Protein AF-A0A2I0VUU0-F1 (afdb_monomer)

Foldseek 3Di:
DDDDVVVVVVVVVVVVVVVVLVVLLVVLVVVLVVLCVVCVVLVVVLVVLVLVLLLLLQVQLQVADADDDDDFPLPVVAAAPPQVSLCPLVVLLVCLLVVLVVVLCCVSRDDQQFFHSSVLNSLLSQLLSVVSVVQSVVQVVDWDQQQAPCLHPPHPLNHDDDDPDPVVSSPPPVVCSVPRGTTQRAAPPSLSNLVSSLVSCVVRPDDPVVNVVSVVSSVVSLSSCVSNSRHGNRNNVRSVVVSVVSSVVSPVVDDDGPTCNPPDDDDDDPVVVVVVVVVVVVVVVVVPDDDDDDDDDDDDDDDDDDDDDDDDDDDDDDDDDDD

Organism: NCBI:txid906689

Sequence (323 aa):
MELVPWIATTMVYLAREASKLWRKICVETSLELHFLAEKWKYLLAGLIFQYIHGLAARGVHYLHQPGPILKDIGFMILPELGAERGYFSETLFSVIFLSFMLWTFHPFVYHSKRFYTVLLWPRVLACLIVCQMLRIITFYSTILPGPNYHCREGSPLASLPPPNSIFEVLFINFPRGVVYGCGDLIFSSHMIFTLVFVRTYHKYGSKRFVKMLAWVMVIAQSLLIIASRKHYTVDVVVAWYTVNFVVFLVDSKLPEMPDRSGGNQALLPLSAKEKESKAKEENHKLLNGNSVDATDWRQRTQINGKHVDPHVQSESTINGVSR

InterPro domains:
  IPR025749 Sphingomyelin synthase-like domain [PF14360] (181-249)
  IPR045221 Sphingomyelin synthase-like [PTHR21290] (18-281)

Nearest PDB structures (foldseek):
  7rro-assembly1_B6  TM=1.200E-01  e=9.084E+00  Bos taurus

Solvent-accessible surface area (backbone atoms only — not comparable to full-atom values): 19002 Å² total; per-residue (Å²): 136,81,80,58,67,66,58,58,54,51,49,53,50,52,54,50,54,49,50,54,50,49,55,49,32,55,50,51,51,52,53,44,48,51,54,34,76,75,45,43,69,57,48,50,52,38,53,55,45,53,50,50,52,53,46,49,50,51,52,35,16,64,67,26,56,55,52,81,68,74,96,45,70,48,59,75,71,36,70,73,55,50,76,89,51,37,55,56,42,54,53,53,49,46,51,54,51,50,53,49,56,59,53,53,53,39,46,60,78,48,87,71,39,45,64,54,53,71,71,47,49,48,54,56,35,52,43,48,52,56,53,48,51,56,22,54,57,42,28,74,73,39,87,46,45,32,57,23,78,54,22,27,74,94,36,91,57,16,50,54,77,86,74,94,40,74,63,59,64,70,59,61,57,54,84,52,56,75,74,61,61,29,17,38,60,43,39,31,63,70,50,45,55,49,51,55,48,43,52,50,43,57,70,74,51,81,60,64,69,56,47,53,51,44,53,54,49,52,54,51,46,54,52,38,35,33,19,36,30,60,43,57,53,63,18,50,54,50,24,56,56,50,47,58,49,45,47,49,55,50,59,76,72,49,80,83,77,77,64,46,71,61,91,81,75,78,97,70,85,55,65,65,57,52,51,52,50,48,56,51,51,54,52,51,59,71,68,64,79,77,90,80,90,84,86,89,86,82,87,85,90,86,87,89,85,83,86,87,87,89,79,91,82,84,88,83,89,86,85,90,82,89,132

Secondary structure (DSSP, 8-state):
----HHHHHHHHHHHHHHHHHHHHHHHHHHHHHHHHHHHHHHHHHHHHHHHHHHHHHHHHHHHPPP-PPP--HHHHHSPP--STTTTHHHHHHHHHHHHHHHHHTHHHHSS-----HHHHHHHHHHHHHHHHHHHHHHHHH--PPP-SGGGSTT-TTSSPPPPS-HHHHHS--HHHHTTS--S--PSPHHHHHHHHHHHHHHHH---HHHHHHHHHHHHHHHHHHHHTTSS-HHHHHHHHHHHHHHHHHHHTTSPPP--TTSS------SHHHHHHHHHHHHHHHHH------------------------------------

Mean predicted aligned error: 14.27 Å

pLDDT: mean 75.6, std 21.22, range [24.64, 97.19]

Structure (mmCIF, N/CA/C/O backbone):
data_AF-A0A2I0VUU0-F1
#
_entry.id   AF-A0A2I0VUU0-F1
#
loop_
_atom_site.group_PDB
_atom_site.id
_atom_site.type_symbol
_atom_site.label_atom_id
_atom_site.label_alt_id
_atom_site.label_comp_id
_atom_site.label_asym_id
_atom_site.label_entity_id
_atom_site.label_seq_id
_atom_site.pdbx_PDB_ins_code
_atom_site.Cartn_x
_atom_site.Cartn_y
_atom_site.Cartn_z
_atom_site.occupancy
_atom_site.B_iso_or_equiv
_atom_site.auth_seq_id
_atom_site.auth_comp_id
_atom_site.auth_asym_id
_atom_site.auth_atom_id
_atom_site.pdbx_PDB_model_num
ATOM 1 N N . MET A 1 1 ? -57.224 8.157 4.141 1.00 47.56 1 MET A N 1
ATOM 2 C CA . MET A 1 1 ? -55.936 7.529 3.776 1.00 47.56 1 MET A CA 1
ATOM 3 C C . MET A 1 1 ? -55.177 7.289 5.068 1.00 47.56 1 MET A C 1
ATOM 5 O O . MET A 1 1 ? -54.503 8.189 5.547 1.00 47.56 1 MET A O 1
ATOM 9 N N . GLU A 1 2 ? -55.391 6.138 5.700 1.00 52.69 2 GLU A N 1
ATOM 10 C CA . GLU A 1 2 ? -54.783 5.842 7.001 1.00 52.69 2 GLU A CA 1
ATOM 11 C C . GLU A 1 2 ? -53.337 5.372 6.815 1.00 52.69 2 GLU A C 1
ATOM 13 O O . GLU A 1 2 ? -53.069 4.492 5.995 1.00 52.69 2 GLU A O 1
ATOM 18 N N . LEU A 1 3 ? -52.396 5.938 7.577 1.00 56.34 3 LEU A N 1
ATOM 19 C CA . LEU A 1 3 ? -51.070 5.336 7.703 1.00 56.34 3 LEU A CA 1
ATOM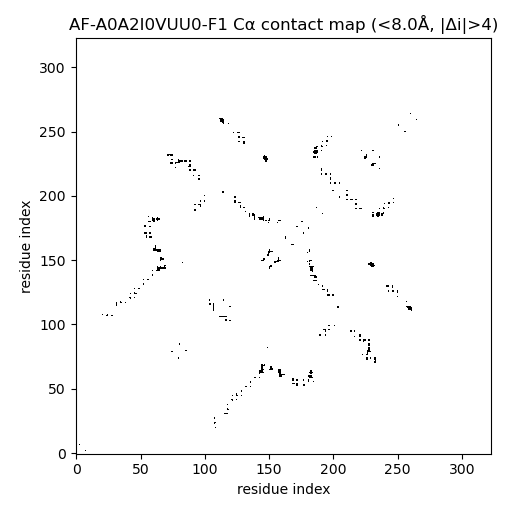 20 C C . LEU A 1 3 ? -51.212 4.070 8.550 1.00 56.34 3 LEU A C 1
ATOM 22 O O . LEU A 1 3 ? -51.541 4.147 9.733 1.00 56.34 3 LEU A O 1
ATOM 26 N N . VAL A 1 4 ? -50.955 2.914 7.935 1.00 63.56 4 VAL A N 1
ATOM 27 C CA . VAL A 1 4 ? -51.086 1.597 8.573 1.00 63.56 4 VAL A CA 1
ATOM 28 C C . VAL A 1 4 ? -50.320 1.582 9.908 1.00 63.56 4 VAL A C 1
ATOM 30 O O . VAL A 1 4 ? -49.112 1.840 9.890 1.00 63.56 4 VAL A O 1
ATOM 33 N N . PRO A 1 5 ? -50.950 1.245 11.056 1.00 65.19 5 PRO A N 1
ATOM 34 C CA . PRO A 1 5 ? -50.330 1.370 12.383 1.00 65.19 5 PRO A CA 1
ATOM 35 C C . PRO A 1 5 ? -48.974 0.666 12.535 1.00 65.19 5 PRO A C 1
ATOM 37 O O . PRO A 1 5 ? -48.093 1.144 13.248 1.00 65.19 5 PRO A O 1
ATOM 40 N N . TRP A 1 6 ? -48.770 -0.434 11.805 1.00 60.91 6 TRP A N 1
ATOM 41 C CA . TRP A 1 6 ? -47.491 -1.143 11.729 1.00 60.91 6 TRP A CA 1
ATOM 42 C C . TRP A 1 6 ? -46.336 -0.246 11.265 1.00 60.91 6 TRP A C 1
ATOM 44 O O . TRP A 1 6 ? -45.255 -0.323 11.839 1.00 60.91 6 TRP A O 1
ATOM 54 N N . ILE A 1 7 ? -46.560 0.653 10.298 1.00 68.56 7 ILE A N 1
ATOM 55 C CA . ILE A 1 7 ? -45.535 1.576 9.786 1.00 68.56 7 ILE A CA 1
ATOM 56 C C . ILE A 1 7 ? -45.083 2.530 10.897 1.00 68.56 7 ILE A C 1
ATOM 58 O O . ILE A 1 7 ? -43.883 2.733 11.074 1.00 68.56 7 ILE A O 1
ATOM 62 N N . ALA A 1 8 ? -46.017 3.071 11.687 1.00 67.31 8 ALA A N 1
ATOM 63 C CA . ALA A 1 8 ? -45.694 3.943 12.815 1.00 67.31 8 ALA A CA 1
ATOM 64 C C . ALA A 1 8 ? -44.880 3.199 13.891 1.00 67.31 8 ALA A C 1
ATOM 66 O O . ALA A 1 8 ? -43.847 3.696 14.340 1.00 67.31 8 ALA A O 1
ATOM 67 N N . THR A 1 9 ? -45.277 1.973 14.246 1.00 70.81 9 THR A N 1
ATOM 68 C CA . THR A 1 9 ? -44.540 1.134 15.206 1.00 70.81 9 THR A CA 1
ATOM 69 C C . THR A 1 9 ? -43.133 0.786 14.704 1.00 70.81 9 THR A C 1
ATOM 71 O O . THR A 1 9 ? -42.166 0.884 15.463 1.00 70.81 9 THR A O 1
ATOM 74 N N . THR A 1 10 ? -42.981 0.449 13.418 1.00 71.56 10 THR A N 1
ATOM 75 C CA . THR A 1 10 ? -41.674 0.195 12.794 1.00 71.56 10 THR A CA 1
ATOM 76 C C . THR A 1 10 ? -40.805 1.455 12.763 1.00 71.56 10 THR A C 1
ATOM 78 O O . THR A 1 10 ? -39.628 1.377 13.106 1.00 71.56 10 THR A O 1
ATOM 81 N N . MET A 1 11 ? -41.368 2.626 12.441 1.00 69.88 11 MET A N 1
ATOM 82 C CA . MET A 1 11 ? -40.663 3.916 12.481 1.00 69.88 11 MET A CA 1
ATOM 83 C C . MET A 1 11 ? -40.150 4.248 13.890 1.00 69.88 11 MET A C 1
ATOM 85 O O . MET A 1 11 ? -38.987 4.616 14.047 1.00 69.88 11 MET A O 1
ATOM 89 N N . VAL A 1 12 ? -40.973 4.059 14.929 1.00 72.62 12 VAL A N 1
ATOM 90 C CA . VAL A 1 12 ? -40.573 4.283 16.332 1.00 72.62 12 VAL A CA 1
ATOM 91 C C . VAL A 1 12 ? -39.479 3.303 16.770 1.00 72.62 12 VAL A C 1
ATOM 93 O O . VAL A 1 12 ? -38.527 3.706 17.442 1.00 72.62 12 VAL A O 1
ATOM 96 N N . TYR A 1 13 ? -39.560 2.032 16.362 1.00 75.06 13 TYR A N 1
ATOM 97 C CA . TYR A 1 13 ? -38.509 1.046 16.628 1.00 75.06 13 TYR A CA 1
ATOM 98 C C . TYR A 1 13 ? -37.185 1.421 15.939 1.00 75.06 13 TYR A C 1
ATOM 100 O O . TYR A 1 13 ? -36.146 1.485 16.598 1.00 75.06 13 TYR A O 1
ATOM 108 N N . LEU A 1 14 ? -37.226 1.757 14.645 1.00 73.56 14 LEU A N 1
ATOM 109 C CA . LEU A 1 14 ? -36.059 2.201 13.876 1.00 73.56 14 LEU A CA 1
ATOM 110 C C . LEU A 1 14 ? -35.422 3.458 14.483 1.00 73.56 14 LEU A C 1
ATOM 112 O O . LEU A 1 14 ? -34.208 3.489 14.676 1.00 73.56 14 LEU A O 1
ATOM 116 N N . ALA A 1 15 ? -36.222 4.459 14.862 1.00 71.69 15 ALA A N 1
ATOM 117 C CA . ALA A 1 15 ? -35.735 5.668 15.524 1.00 71.69 15 ALA A CA 1
ATOM 118 C C . ALA A 1 15 ? -35.076 5.367 16.885 1.00 71.69 15 ALA A C 1
ATOM 120 O O . ALA A 1 15 ? -34.055 5.968 17.231 1.00 71.69 15 ALA A O 1
ATOM 121 N N . ARG A 1 16 ? -35.609 4.404 17.651 1.00 75.50 16 ARG A N 1
ATOM 122 C CA . ARG A 1 16 ? -35.045 3.980 18.943 1.00 75.50 16 ARG A CA 1
ATOM 123 C C . ARG A 1 16 ? -33.707 3.255 18.785 1.00 75.50 16 ARG A C 1
ATOM 125 O O . ARG A 1 16 ? -32.770 3.566 19.523 1.00 75.50 16 ARG A O 1
ATOM 132 N N . GLU A 1 17 ? -33.587 2.329 17.834 1.00 78.69 17 GLU A N 1
ATOM 133 C CA . GLU A 1 17 ? -32.314 1.644 17.567 1.00 78.69 17 GLU A CA 1
ATOM 134 C C . GLU A 1 17 ? -31.279 2.584 16.929 1.00 78.69 17 GLU A C 1
ATOM 136 O O . GLU A 1 17 ? -30.118 2.575 17.341 1.00 78.69 17 GLU A O 1
ATOM 141 N N . ALA A 1 18 ? -31.696 3.486 16.033 1.00 76.44 18 ALA A N 1
ATOM 142 C CA . ALA A 1 18 ? -30.838 4.548 15.508 1.00 76.44 18 ALA A CA 1
ATOM 143 C C . ALA A 1 18 ? -30.326 5.475 16.626 1.00 76.44 18 ALA A C 1
ATOM 145 O O . ALA A 1 18 ? -29.137 5.780 16.666 1.00 76.44 18 ALA A O 1
ATOM 146 N N . SER A 1 19 ? -31.174 5.862 17.587 1.00 77.00 19 SER A N 1
ATOM 147 C CA . SER A 1 19 ? -30.774 6.689 18.738 1.00 77.00 19 SER A CA 1
ATOM 148 C C . SER A 1 19 ? -29.760 5.983 19.653 1.00 77.00 19 SER A C 1
ATOM 150 O O . SER A 1 19 ? -28.774 6.592 20.078 1.00 77.00 19 SER A O 1
ATOM 152 N N . LYS A 1 20 ? -29.944 4.680 19.919 1.00 78.31 20 LYS A N 1
ATOM 153 C CA . LYS A 1 20 ? -28.963 3.855 20.651 1.00 78.31 20 LYS A CA 1
ATOM 154 C C . LYS A 1 20 ? -27.626 3.772 19.909 1.00 78.31 20 LYS A C 1
ATOM 156 O O . LYS A 1 20 ? -26.577 3.978 20.520 1.00 78.31 20 LYS A O 1
ATOM 161 N N . LEU A 1 21 ? -27.665 3.482 18.606 1.00 76.69 21 LEU A N 1
ATOM 162 C CA . LEU A 1 21 ? -26.479 3.380 17.757 1.00 76.69 21 LEU A CA 1
ATOM 163 C C . LEU A 1 21 ? -25.737 4.720 17.683 1.00 76.69 21 LEU A C 1
ATOM 165 O O . LEU A 1 21 ? -24.524 4.747 17.861 1.00 76.69 21 LEU A O 1
ATOM 169 N N . TRP A 1 22 ? -26.461 5.830 17.523 1.00 77.00 22 TRP A N 1
ATOM 170 C CA . TRP A 1 22 ? -25.904 7.181 17.523 1.00 77.00 22 TRP A CA 1
ATOM 171 C C . TRP A 1 22 ? -25.182 7.501 18.835 1.00 77.00 22 TRP A C 1
ATOM 173 O O . TRP A 1 22 ? -24.003 7.845 18.813 1.00 77.00 22 TRP A O 1
ATOM 183 N N . ARG A 1 23 ? -25.828 7.284 19.993 1.00 78.31 23 ARG A N 1
ATOM 184 C CA . ARG A 1 23 ? -25.190 7.475 21.312 1.00 78.31 23 ARG A CA 1
ATOM 185 C C . ARG A 1 23 ? -23.921 6.630 21.469 1.00 78.31 23 ARG A C 1
ATOM 187 O O . ARG A 1 23 ? -22.916 7.134 21.962 1.00 78.31 23 ARG A O 1
ATOM 194 N N . LYS A 1 24 ? -23.943 5.368 21.025 1.00 76.62 24 LYS A N 1
ATOM 195 C CA . LYS A 1 24 ? -22.772 4.474 21.036 1.00 76.62 24 LYS A CA 1
ATOM 196 C C . LYS A 1 24 ? -21.641 5.007 20.144 1.00 76.62 24 LYS A C 1
ATOM 198 O O . LYS A 1 24 ? -20.495 5.017 20.588 1.00 76.62 24 LYS A O 1
ATOM 203 N N . ILE A 1 25 ? -21.958 5.460 18.929 1.00 78.44 25 ILE A N 1
ATOM 204 C CA . ILE A 1 25 ? -20.989 6.065 18.003 1.00 78.44 25 ILE A CA 1
ATOM 205 C C . ILE A 1 25 ? -20.378 7.317 18.637 1.00 78.44 25 ILE A C 1
ATOM 207 O O . ILE A 1 25 ? -19.160 7.402 18.708 1.00 78.44 25 ILE A O 1
ATOM 211 N N . CYS A 1 26 ? -21.177 8.235 19.193 1.00 79.12 26 CYS A N 1
ATOM 212 C CA . CYS A 1 26 ? -20.659 9.422 19.883 1.00 79.12 26 CYS A CA 1
ATOM 213 C C . CYS A 1 26 ? -19.683 9.074 21.023 1.00 79.12 26 CYS A C 1
ATOM 215 O O . CYS A 1 26 ? -18.666 9.748 21.175 1.00 79.12 26 CYS A O 1
ATOM 217 N N . VAL A 1 27 ? -19.953 8.019 21.803 1.00 80.06 27 VAL A N 1
ATOM 218 C CA . VAL A 1 27 ? -19.076 7.590 22.909 1.00 80.06 27 VAL A CA 1
ATOM 219 C C . VAL A 1 27 ? -17.764 6.981 22.407 1.00 80.06 27 VAL A C 1
ATOM 221 O O . VAL A 1 27 ? -16.702 7.413 22.850 1.00 80.06 27 VAL A O 1
ATOM 224 N N . GLU A 1 28 ? -17.791 6.015 21.480 1.00 78.06 28 GLU A N 1
ATOM 225 C CA . GLU A 1 28 ? -16.543 5.432 20.952 1.00 78.06 28 GLU A CA 1
ATOM 226 C C . GLU A 1 28 ? -15.749 6.467 20.129 1.00 78.06 28 GLU A C 1
ATOM 228 O O . GLU A 1 28 ? -14.531 6.528 20.263 1.00 78.06 28 GLU A O 1
ATOM 233 N N . THR A 1 29 ? -16.409 7.353 19.369 1.00 79.19 29 THR A N 1
ATOM 234 C CA . THR A 1 29 ? -15.760 8.477 18.665 1.00 79.19 29 THR A CA 1
ATOM 235 C C . THR A 1 29 ? -15.123 9.476 19.626 1.00 79.19 29 THR A C 1
ATOM 237 O O . THR A 1 29 ? -14.025 9.940 19.346 1.00 79.19 29 THR A O 1
ATOM 240 N N . SER A 1 30 ? -15.740 9.780 20.772 1.00 78.88 30 SER A N 1
ATOM 241 C CA . SER A 1 30 ? -15.127 10.644 21.795 1.00 78.88 30 SER A CA 1
ATOM 242 C C . SER A 1 30 ? -13.855 10.017 22.390 1.00 78.88 30 SER A C 1
ATOM 244 O O . SER A 1 30 ? -12.834 10.689 22.539 1.00 78.88 30 SER A O 1
ATOM 246 N N . LEU A 1 31 ? -13.869 8.703 22.646 1.00 80.88 31 LEU A N 1
ATOM 247 C CA . LEU A 1 31 ? -12.696 7.963 23.130 1.00 80.88 31 LEU A CA 1
ATOM 248 C C . LEU A 1 31 ? -11.583 7.869 22.073 1.00 80.88 31 LEU A C 1
ATOM 250 O O . LEU A 1 31 ? -10.419 8.121 22.379 1.00 80.88 31 LEU A O 1
ATOM 254 N N . GLU A 1 32 ? -11.927 7.551 20.824 1.00 82.56 32 GLU A N 1
ATOM 255 C CA . GLU A 1 32 ? -10.973 7.521 19.709 1.00 82.56 32 GLU A CA 1
ATOM 256 C C . GLU A 1 32 ? -10.398 8.922 19.432 1.00 82.56 32 GLU A C 1
ATOM 258 O O . GLU A 1 32 ? -9.197 9.046 19.202 1.00 82.56 32 GLU A O 1
ATOM 263 N N . LEU A 1 33 ? -11.199 9.990 19.555 1.00 82.94 33 LEU A N 1
ATOM 264 C CA . LEU A 1 33 ? -10.742 11.379 19.440 1.00 82.94 33 LEU A CA 1
ATOM 265 C C . LEU A 1 33 ? -9.795 11.785 20.582 1.00 82.94 33 LEU A C 1
ATOM 267 O O . LEU A 1 33 ? -8.826 12.501 20.335 1.00 82.94 33 LEU A O 1
ATOM 271 N N . HIS A 1 34 ? -10.004 11.295 21.808 1.00 84.12 34 HIS A N 1
ATOM 272 C CA . HIS A 1 34 ? -9.059 11.500 22.911 1.00 84.12 34 HIS A CA 1
ATOM 273 C C . HIS A 1 34 ? -7.709 10.818 22.631 1.00 84.12 34 HIS A C 1
ATOM 275 O O . HIS A 1 34 ? -6.657 11.449 22.747 1.00 84.12 34 HIS A O 1
ATOM 281 N N . PHE A 1 35 ? -7.711 9.550 22.200 1.00 82.25 35 PHE A N 1
ATOM 282 C CA . PHE A 1 35 ? -6.475 8.870 21.783 1.00 82.25 35 PHE A CA 1
ATOM 283 C C . PHE A 1 35 ? -5.833 9.525 20.548 1.00 82.25 35 PHE A C 1
ATOM 285 O O . PHE A 1 35 ? -4.611 9.497 20.401 1.00 82.25 35 PHE A O 1
ATOM 292 N N . LEU A 1 36 ? -6.628 10.148 19.672 1.00 85.25 36 LEU A N 1
ATOM 293 C CA . LEU A 1 36 ? -6.133 10.902 18.522 1.00 85.25 36 LEU A CA 1
ATOM 294 C C . LEU A 1 36 ? -5.441 12.193 18.970 1.00 85.25 36 LEU A C 1
ATOM 296 O O . LEU A 1 36 ? -4.334 12.463 18.518 1.00 85.25 36 LEU A O 1
ATOM 300 N N . ALA A 1 37 ? -6.021 12.946 19.906 1.00 82.88 37 ALA A N 1
ATOM 301 C CA . ALA A 1 37 ? -5.398 14.137 20.485 1.00 82.88 37 ALA A CA 1
ATOM 302 C C . ALA A 1 37 ? -4.061 13.828 21.194 1.00 82.88 37 ALA A C 1
ATOM 304 O O . ALA A 1 37 ? -3.146 14.650 21.172 1.00 82.88 37 ALA A O 1
ATOM 305 N N . GLU A 1 38 ? -3.906 12.621 21.747 1.00 85.38 38 GLU A N 1
ATOM 306 C CA . GLU A 1 38 ? -2.640 12.124 22.301 1.00 85.38 38 GLU A CA 1
ATOM 307 C C . GLU A 1 38 ? -1.631 11.717 21.198 1.00 85.38 38 GLU A C 1
ATOM 309 O O . GLU A 1 38 ? -0.441 12.014 21.306 1.00 85.38 38 GLU A O 1
ATOM 314 N N . LYS A 1 39 ? -2.081 11.043 20.123 1.00 84.81 39 LYS A N 1
ATOM 315 C CA . LYS A 1 39 ? -1.198 10.299 19.188 1.00 84.81 39 LYS A CA 1
ATOM 316 C C . LYS A 1 39 ? -1.174 10.797 17.738 1.00 84.81 39 LYS A C 1
ATOM 318 O O . LYS A 1 39 ? -0.467 10.209 16.916 1.00 84.81 39 LYS A O 1
ATOM 323 N N . TRP A 1 40 ? -1.860 11.896 17.415 1.00 87.69 40 TRP A N 1
ATOM 324 C CA . TRP A 1 40 ? -1.931 12.478 16.062 1.00 87.69 40 TRP A CA 1
ATOM 325 C C . TRP A 1 40 ? -0.562 12.691 15.417 1.00 87.69 40 TRP A C 1
ATOM 327 O O . TRP A 1 40 ? -0.432 12.481 14.217 1.00 87.69 40 TRP A O 1
ATOM 337 N N . LYS A 1 41 ? 0.471 13.039 16.199 1.00 91.31 41 LYS A N 1
ATOM 338 C CA . LYS A 1 41 ? 1.843 13.243 15.706 1.00 91.31 41 LYS A CA 1
ATOM 339 C C . LYS A 1 41 ? 2.381 12.023 14.948 1.00 91.31 41 LYS A C 1
ATOM 341 O O . LYS A 1 41 ? 2.999 12.191 13.904 1.00 91.31 41 LYS A O 1
ATOM 346 N N . TYR A 1 42 ? 2.099 10.805 15.422 1.00 88.56 42 TYR A N 1
ATOM 347 C CA . TYR A 1 42 ? 2.525 9.565 14.759 1.00 88.56 42 TYR A CA 1
ATOM 348 C C . TYR A 1 42 ? 1.744 9.297 13.466 1.00 88.56 42 TYR A C 1
ATOM 350 O O . TYR A 1 42 ? 2.321 8.850 12.476 1.00 88.56 42 TYR A O 1
ATOM 358 N N . LEU A 1 43 ? 0.442 9.600 13.455 1.00 88.88 43 LEU A N 1
ATOM 359 C CA . LEU A 1 43 ? -0.397 9.462 12.262 1.00 88.88 43 LEU A CA 1
ATOM 360 C C . LEU A 1 43 ? -0.009 10.489 11.192 1.00 88.88 43 LEU A C 1
ATOM 362 O O . LEU A 1 43 ? 0.182 10.125 10.036 1.00 88.88 43 LEU A O 1
ATOM 366 N N . LEU A 1 44 ? 0.183 11.750 11.586 1.00 91.19 44 LEU A N 1
ATOM 367 C CA . LEU A 1 44 ? 0.627 12.826 10.706 1.00 91.19 44 LEU A CA 1
ATOM 368 C C . LEU A 1 44 ? 2.023 12.546 10.140 1.00 91.19 44 LEU A C 1
ATOM 370 O O . LEU A 1 44 ? 2.210 12.681 8.937 1.00 91.19 44 LEU A O 1
ATOM 374 N N . ALA A 1 45 ? 2.975 12.091 10.962 1.00 90.62 45 ALA A N 1
ATOM 375 C CA . ALA A 1 45 ? 4.290 11.668 10.481 1.00 90.62 45 ALA A CA 1
ATOM 376 C C . ALA A 1 45 ? 4.178 10.546 9.434 1.00 90.62 45 ALA A C 1
ATOM 378 O O . ALA A 1 45 ? 4.819 10.618 8.389 1.00 90.62 45 ALA A O 1
ATOM 379 N N . GLY A 1 46 ? 3.310 9.552 9.659 1.00 90.94 46 GLY A N 1
ATOM 380 C CA . GLY A 1 46 ? 3.050 8.492 8.684 1.00 90.94 46 GLY A CA 1
ATOM 381 C C . GLY A 1 46 ? 2.404 8.978 7.383 1.00 90.94 46 GLY A C 1
ATOM 382 O O . GLY A 1 46 ? 2.780 8.499 6.315 1.00 90.94 46 GLY A O 1
ATOM 383 N N . LEU A 1 47 ? 1.482 9.945 7.448 1.00 90.75 47 LEU A N 1
ATOM 384 C CA . LEU A 1 47 ? 0.833 10.550 6.276 1.00 90.75 47 LEU A CA 1
ATOM 385 C C . LEU A 1 47 ? 1.791 11.444 5.472 1.00 90.75 47 LEU A C 1
ATOM 387 O O . LEU A 1 47 ? 1.859 11.313 4.251 1.00 90.75 47 LEU A O 1
ATOM 391 N N . ILE A 1 48 ? 2.585 12.283 6.147 1.00 92.06 48 ILE A N 1
ATOM 392 C CA . ILE A 1 48 ? 3.687 13.043 5.532 1.00 92.06 48 ILE A CA 1
ATOM 393 C C . ILE A 1 48 ? 4.657 12.073 4.851 1.00 92.06 48 ILE A C 1
ATOM 395 O O . ILE A 1 48 ? 5.066 12.298 3.714 1.00 92.06 48 ILE A O 1
ATOM 399 N N . PHE A 1 49 ? 4.968 10.947 5.497 1.00 92.75 49 PHE A N 1
ATOM 400 C CA . PHE A 1 49 ? 5.825 9.931 4.907 1.00 92.75 49 PHE A CA 1
ATOM 401 C C . PHE A 1 49 ? 5.200 9.255 3.670 1.00 92.75 49 PHE A C 1
ATOM 403 O O . PHE A 1 49 ? 5.909 9.031 2.692 1.00 92.75 49 PHE A O 1
ATOM 410 N N . GLN A 1 50 ? 3.883 8.990 3.641 1.00 90.69 50 GLN A N 1
ATOM 411 C CA . GLN A 1 50 ? 3.221 8.480 2.423 1.00 90.69 50 GLN A CA 1
ATOM 412 C C . GLN A 1 50 ? 3.393 9.443 1.238 1.00 90.69 50 GLN A C 1
ATOM 414 O O . GLN A 1 50 ? 3.642 9.001 0.116 1.00 90.69 50 GLN A O 1
ATOM 419 N N . TYR A 1 51 ? 3.305 10.753 1.491 1.00 89.19 51 TYR A N 1
ATOM 420 C CA . TYR A 1 51 ? 3.553 11.786 0.486 1.00 89.19 51 TYR A CA 1
ATOM 421 C C . TYR A 1 51 ? 5.027 11.823 0.043 1.00 89.19 51 TYR A C 1
ATOM 423 O O . TYR A 1 51 ? 5.289 11.854 -1.156 1.00 89.19 51 TYR A O 1
ATOM 431 N N . ILE A 1 52 ? 5.989 11.712 0.970 1.00 90.62 52 ILE A N 1
ATOM 432 C CA . ILE A 1 52 ? 7.427 11.611 0.647 1.00 90.62 52 ILE A CA 1
ATOM 433 C C . ILE A 1 52 ? 7.726 10.366 -0.208 1.00 90.62 52 ILE A C 1
ATOM 435 O O . ILE A 1 52 ? 8.453 10.465 -1.192 1.00 90.62 52 ILE A O 1
ATOM 439 N N . HIS A 1 53 ? 7.132 9.209 0.100 1.00 90.75 53 HIS A N 1
ATOM 440 C CA . HIS A 1 53 ? 7.253 8.005 -0.732 1.00 90.75 53 HIS A CA 1
ATOM 441 C C . HIS A 1 53 ? 6.641 8.200 -2.131 1.00 90.75 53 HIS A C 1
ATOM 443 O O . HIS A 1 53 ? 7.228 7.755 -3.116 1.00 90.75 53 HIS A O 1
ATOM 449 N N . GLY A 1 54 ? 5.506 8.900 -2.247 1.00 87.75 54 GLY A N 1
ATOM 450 C CA . GLY A 1 54 ? 4.936 9.279 -3.546 1.00 87.75 54 GLY A CA 1
ATOM 451 C C . GLY A 1 54 ? 5.844 10.222 -4.345 1.00 87.75 54 GLY A C 1
ATOM 452 O O . GLY A 1 54 ? 6.009 10.046 -5.551 1.00 87.75 54 GLY A O 1
ATOM 453 N N . LEU A 1 55 ? 6.480 11.184 -3.670 1.00 88.56 55 LEU A N 1
ATOM 454 C CA . LEU A 1 55 ? 7.429 12.123 -4.269 1.00 88.56 55 LEU A CA 1
ATOM 455 C C . LEU A 1 55 ? 8.692 11.403 -4.765 1.00 88.56 55 LEU A C 1
ATOM 457 O O . LEU A 1 55 ? 9.131 11.649 -5.883 1.00 88.56 55 LEU A O 1
ATOM 461 N N . ALA A 1 56 ? 9.220 10.461 -3.979 1.00 89.06 56 ALA A N 1
ATOM 462 C CA . ALA A 1 56 ? 10.343 9.603 -4.356 1.00 89.06 56 ALA A CA 1
ATOM 463 C C . ALA A 1 56 ? 10.008 8.691 -5.552 1.00 89.06 56 ALA A C 1
ATOM 465 O O . ALA A 1 56 ? 10.788 8.602 -6.497 1.00 89.06 56 ALA A O 1
ATOM 466 N N . ALA A 1 57 ? 8.821 8.071 -5.558 1.00 86.62 57 ALA A N 1
ATOM 467 C CA . ALA A 1 57 ? 8.356 7.241 -6.672 1.00 86.62 57 ALA A CA 1
ATOM 468 C C . ALA A 1 57 ? 8.169 8.048 -7.975 1.00 86.62 57 ALA A C 1
ATOM 470 O O . ALA A 1 57 ? 8.429 7.539 -9.060 1.00 86.62 57 ALA A O 1
ATOM 471 N N . ARG A 1 58 ? 7.782 9.328 -7.887 1.00 84.88 58 ARG A N 1
ATOM 472 C CA . ARG A 1 58 ? 7.806 10.237 -9.044 1.00 84.88 58 ARG A CA 1
ATOM 473 C C . ARG A 1 58 ? 9.228 10.677 -9.408 1.00 84.88 58 ARG A C 1
ATOM 475 O O . ARG A 1 58 ? 9.530 10.852 -10.582 1.00 84.88 58 ARG A O 1
ATOM 482 N N . GLY A 1 59 ? 10.104 10.843 -8.420 1.00 85.94 59 GLY A N 1
ATOM 483 C CA . GLY A 1 59 ? 11.509 11.191 -8.617 1.00 85.94 59 GLY A CA 1
ATOM 484 C C . GLY A 1 59 ? 12.259 10.161 -9.463 1.00 85.94 59 GLY A C 1
ATOM 485 O O . GLY A 1 59 ? 12.948 10.551 -10.400 1.00 85.94 59 GLY A O 1
ATOM 486 N N . VAL A 1 60 ? 12.074 8.860 -9.203 1.00 87.00 60 VAL A N 1
ATOM 487 C CA . VAL A 1 60 ? 12.664 7.798 -10.043 1.00 87.00 60 VAL A CA 1
ATOM 488 C C . VAL A 1 60 ? 12.048 7.740 -11.451 1.00 87.00 60 VAL A C 1
ATOM 490 O O . VAL A 1 60 ? 12.748 7.387 -12.393 1.00 87.00 60 VAL A O 1
ATOM 493 N N . HIS A 1 61 ? 10.805 8.197 -11.658 1.00 86.81 61 HIS A N 1
ATOM 494 C CA . HIS A 1 61 ? 10.211 8.307 -13.004 1.00 86.81 61 HIS A CA 1
ATOM 495 C C . HIS A 1 61 ? 10.919 9.362 -13.874 1.00 86.81 61 HIS A C 1
ATOM 497 O O . HIS A 1 61 ? 11.128 9.128 -15.060 1.00 86.81 61 HIS A O 1
ATOM 503 N N . TYR A 1 62 ? 11.395 10.475 -13.302 1.00 85.19 62 TYR A N 1
ATOM 504 C CA . TYR A 1 62 ? 12.271 11.410 -14.034 1.00 85.19 62 TYR A CA 1
ATOM 505 C C . TYR A 1 62 ? 13.671 10.825 -14.330 1.00 85.19 62 TYR A C 1
ATOM 507 O O . TYR A 1 62 ? 14.370 11.339 -15.200 1.00 85.19 62 TYR A O 1
ATOM 515 N N . LEU A 1 63 ? 14.085 9.755 -13.637 1.00 86.81 63 LEU A N 1
ATOM 516 C CA . LEU A 1 63 ? 15.332 9.019 -13.897 1.00 86.81 63 LEU A CA 1
ATOM 517 C C . LEU A 1 63 ? 15.133 7.786 -14.801 1.00 86.81 63 LEU A C 1
ATOM 519 O O . LEU A 1 63 ? 16.117 7.204 -15.257 1.00 86.81 63 LEU A O 1
ATOM 523 N N . HIS A 1 64 ? 13.886 7.377 -15.069 1.00 87.50 64 HIS A N 1
ATOM 524 C CA . HIS A 1 64 ? 13.566 6.178 -15.848 1.00 87.50 64 HIS A CA 1
ATOM 525 C C . HIS A 1 64 ? 14.035 6.317 -17.298 1.00 87.50 64 HIS A C 1
ATOM 527 O O . HIS A 1 64 ? 13.535 7.149 -18.062 1.00 87.50 64 HIS A O 1
ATOM 533 N N . GLN A 1 65 ? 14.957 5.438 -17.684 1.00 84.56 65 GLN A N 1
ATOM 534 C CA . GLN A 1 65 ? 15.321 5.196 -19.074 1.00 84.56 65 GLN A CA 1
ATOM 535 C C . GLN A 1 65 ? 14.467 4.033 -19.608 1.00 84.56 65 GLN A C 1
ATOM 537 O O . GLN A 1 65 ? 14.494 2.946 -19.020 1.00 84.56 65 GLN A O 1
ATOM 542 N N . PRO A 1 66 ? 13.699 4.212 -20.701 1.00 85.00 66 PRO A N 1
ATOM 543 C CA . PRO A 1 66 ? 13.067 3.086 -21.376 1.00 85.00 66 PRO A CA 1
ATOM 544 C C . PRO A 1 66 ? 14.138 2.170 -21.981 1.00 85.00 66 PRO A C 1
ATOM 546 O O . PRO A 1 66 ? 15.202 2.627 -22.395 1.00 85.00 66 PRO A O 1
ATOM 549 N N . GLY A 1 67 ? 13.850 0.873 -22.027 1.00 85.00 67 GLY A N 1
ATOM 550 C CA . GLY A 1 67 ? 14.771 -0.136 -22.536 1.00 85.00 67 GLY A CA 1
ATOM 551 C C . GLY A 1 67 ? 14.100 -1.503 -22.694 1.00 85.00 67 GLY A C 1
ATOM 552 O O . GLY A 1 67 ? 12.916 -1.654 -22.356 1.00 85.00 67 GLY A O 1
ATOM 553 N N . PRO A 1 68 ? 14.847 -2.525 -23.150 1.00 87.69 68 PRO A N 1
ATOM 554 C CA . PRO A 1 68 ? 14.336 -3.880 -23.302 1.00 87.69 68 PRO A CA 1
ATOM 555 C C . PRO A 1 68 ? 13.918 -4.484 -21.954 1.00 87.69 68 PRO A C 1
ATOM 557 O O . PRO A 1 68 ? 14.597 -4.339 -20.937 1.00 87.69 68 PRO A O 1
ATOM 560 N N . ILE A 1 69 ? 12.792 -5.201 -21.962 1.00 88.88 69 ILE A N 1
ATOM 561 C CA . ILE A 1 69 ? 12.213 -5.835 -20.771 1.00 88.88 69 ILE A CA 1
ATOM 562 C C . ILE A 1 69 ? 13.152 -6.939 -20.267 1.00 88.88 69 ILE A C 1
ATOM 564 O O . ILE A 1 69 ? 13.590 -7.793 -21.041 1.00 88.88 69 ILE A O 1
ATOM 568 N N . LEU A 1 70 ? 13.427 -6.954 -18.961 1.00 89.88 70 LEU A N 1
ATOM 569 C CA . LEU A 1 70 ? 14.292 -7.961 -18.346 1.00 89.88 70 LEU A CA 1
ATOM 570 C C . LEU A 1 70 ? 13.664 -9.363 -18.417 1.00 89.88 70 LEU A C 1
ATOM 572 O O . LEU A 1 70 ? 12.447 -9.535 -18.299 1.00 89.88 70 LEU A O 1
ATOM 576 N N . LYS A 1 71 ? 14.505 -10.392 -18.584 1.00 91.06 71 LYS A N 1
ATOM 577 C CA . LYS A 1 71 ? 14.055 -11.788 -18.658 1.00 91.06 71 LYS A CA 1
ATOM 578 C C . LYS A 1 71 ? 13.568 -12.273 -17.289 1.00 91.06 71 LYS A C 1
ATOM 580 O O . LYS A 1 71 ? 14.368 -12.509 -16.389 1.00 91.06 71 LYS A O 1
ATOM 585 N N . ASP A 1 72 ? 12.262 -12.491 -17.176 1.00 92.50 72 ASP A N 1
ATOM 586 C CA . ASP A 1 72 ? 11.584 -12.872 -15.935 1.00 92.50 72 ASP A CA 1
ATOM 587 C C . ASP A 1 72 ? 10.914 -14.253 -16.055 1.00 92.50 72 ASP A C 1
ATOM 589 O O . ASP A 1 72 ? 10.160 -14.530 -16.991 1.00 92.50 72 ASP A O 1
ATOM 593 N N . ILE A 1 73 ? 11.164 -15.124 -15.074 1.00 93.81 73 ILE A N 1
ATOM 594 C CA . ILE A 1 73 ? 10.570 -16.465 -14.971 1.00 93.81 73 ILE A CA 1
ATOM 595 C C . ILE A 1 73 ? 9.043 -16.398 -14.845 1.00 93.81 73 ILE A C 1
ATOM 597 O O . ILE A 1 73 ? 8.344 -17.176 -15.491 1.00 93.81 73 ILE A O 1
ATOM 601 N N . GLY A 1 74 ? 8.494 -15.446 -14.089 1.00 92.88 74 GLY A N 1
ATOM 602 C CA . GLY A 1 74 ? 7.043 -15.283 -13.981 1.00 92.88 74 GLY A CA 1
ATOM 603 C C . GLY A 1 74 ? 6.405 -14.725 -15.246 1.00 92.88 74 GLY A C 1
ATOM 604 O O . GLY A 1 74 ? 5.236 -15.006 -15.490 1.00 92.88 74 GLY A O 1
ATOM 605 N N . PHE A 1 75 ? 7.152 -14.005 -16.090 1.00 93.06 75 PHE A N 1
ATOM 606 C CA . PHE A 1 75 ? 6.656 -13.610 -17.412 1.00 93.06 75 PHE A CA 1
ATOM 607 C C . PHE A 1 75 ? 6.669 -14.779 -18.405 1.00 93.06 75 PHE A C 1
ATOM 609 O O . PHE A 1 75 ? 5.791 -14.841 -19.262 1.00 93.06 75 PHE A O 1
ATOM 616 N N . MET A 1 76 ? 7.603 -15.726 -18.261 1.00 93.44 76 MET A N 1
ATOM 617 C CA . MET A 1 76 ? 7.613 -16.973 -19.040 1.00 93.44 76 MET A CA 1
ATOM 618 C C . MET A 1 76 ? 6.534 -17.974 -18.582 1.00 93.44 76 MET A C 1
ATOM 620 O O . MET A 1 76 ? 6.029 -18.728 -19.406 1.00 93.44 76 MET A O 1
ATOM 624 N N . ILE A 1 77 ? 6.167 -17.984 -17.293 1.00 95.12 77 ILE A N 1
ATOM 625 C CA . ILE A 1 77 ? 5.148 -18.896 -16.734 1.00 95.12 77 ILE A CA 1
ATOM 626 C C . ILE A 1 77 ? 3.722 -18.339 -16.863 1.00 95.12 77 ILE A C 1
ATOM 628 O O . ILE A 1 77 ? 2.799 -19.094 -17.166 1.00 95.12 77 ILE A O 1
ATOM 632 N N . LEU A 1 78 ? 3.505 -17.044 -16.597 1.00 93.19 78 LEU A N 1
ATOM 633 C CA . LEU A 1 78 ? 2.163 -16.454 -16.585 1.00 93.19 78 LEU A CA 1
ATOM 634 C C . LEU A 1 78 ? 1.843 -15.769 -17.922 1.00 93.19 78 LEU A C 1
ATOM 636 O O . LEU A 1 78 ? 2.590 -14.862 -18.324 1.00 93.19 78 LEU A O 1
ATOM 640 N N . PRO A 1 79 ? 0.716 -16.128 -18.575 1.00 91.75 79 PRO A N 1
ATOM 641 C CA . PRO A 1 79 ? 0.287 -15.485 -19.809 1.00 91.75 79 PRO A CA 1
ATOM 642 C C . PRO A 1 79 ? 0.039 -13.997 -19.565 1.00 91.75 79 PRO A C 1
ATOM 644 O O . PRO A 1 79 ? -0.419 -13.595 -18.492 1.00 91.75 79 PRO A O 1
ATOM 647 N N . GLU A 1 80 ? 0.346 -13.169 -20.557 1.00 91.25 80 GLU A N 1
ATOM 648 C CA . GLU A 1 80 ? 0.082 -11.740 -20.450 1.00 91.25 80 GLU A CA 1
ATOM 649 C C . GLU A 1 80 ? -1.407 -11.424 -20.607 1.00 91.25 80 GLU A C 1
ATOM 651 O O . GLU A 1 80 ? -2.103 -11.969 -21.461 1.00 91.25 80 GLU A O 1
ATOM 656 N N . LEU A 1 81 ? -1.901 -10.512 -19.770 1.00 88.31 81 LEU A N 1
ATOM 657 C CA . LEU A 1 81 ? -3.287 -10.039 -19.833 1.00 88.31 81 LEU A CA 1
ATOM 658 C C . LE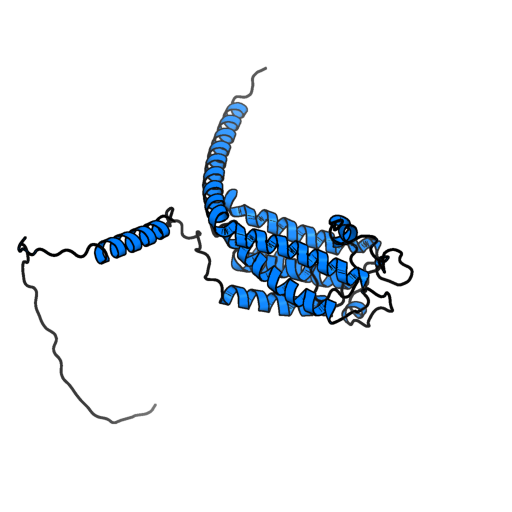U A 1 81 ? -3.538 -9.067 -21.001 1.00 88.31 81 LEU A C 1
ATOM 660 O O . LEU A 1 81 ? -4.693 -8.833 -21.356 1.00 88.31 81 LEU A O 1
ATOM 664 N N . GLY A 1 82 ? -2.481 -8.485 -21.575 1.00 86.06 82 GLY A N 1
ATOM 665 C CA . GLY A 1 82 ? -2.569 -7.325 -22.462 1.00 86.06 82 GLY A CA 1
ATOM 666 C C . GLY A 1 82 ? -2.878 -6.023 -21.707 1.00 86.06 82 GLY A C 1
ATOM 667 O O . GLY A 1 82 ? -3.280 -6.028 -20.539 1.00 86.06 82 GLY A O 1
ATOM 668 N N . ALA A 1 83 ? -2.686 -4.885 -22.378 1.00 82.88 83 ALA A N 1
ATOM 669 C CA . ALA A 1 83 ? -2.877 -3.564 -21.774 1.00 82.88 83 ALA A CA 1
ATOM 670 C C . ALA A 1 83 ? -4.338 -3.312 -21.351 1.00 82.88 83 ALA A C 1
ATOM 672 O O . ALA A 1 83 ? -4.583 -2.859 -20.233 1.00 82.88 83 ALA A O 1
ATOM 673 N N . GLU A 1 84 ? -5.309 -3.683 -22.195 1.00 84.75 84 GLU A N 1
ATOM 674 C CA . GLU A 1 84 ? -6.748 -3.483 -21.949 1.00 84.75 84 GLU A CA 1
ATOM 675 C C . GLU A 1 84 ? -7.253 -4.156 -20.670 1.00 84.75 84 GLU A C 1
ATOM 677 O O . GLU A 1 84 ? -8.146 -3.638 -20.008 1.00 84.75 84 GLU A O 1
ATOM 682 N N . ARG A 1 85 ? -6.683 -5.308 -20.298 1.00 86.88 85 ARG A N 1
ATOM 683 C CA . ARG A 1 85 ? -7.066 -6.071 -19.097 1.00 86.88 85 ARG A CA 1
ATOM 684 C C . ARG A 1 85 ? -6.157 -5.767 -17.904 1.00 86.88 85 ARG A C 1
ATOM 686 O O . ARG A 1 85 ? -6.360 -6.300 -16.815 1.00 86.88 85 ARG A O 1
ATOM 693 N N . GLY A 1 86 ? -5.185 -4.868 -18.072 1.00 81.62 86 GLY A N 1
ATOM 694 C CA . GLY A 1 86 ? -4.272 -4.441 -17.015 1.00 81.62 86 GLY A CA 1
ATOM 695 C C . GLY A 1 86 ? -4.976 -3.813 -15.807 1.00 81.62 86 GLY A C 1
ATOM 696 O O . GLY A 1 86 ? -4.408 -3.806 -14.718 1.00 81.62 86 GLY A O 1
ATOM 697 N N . TYR A 1 87 ? -6.217 -3.330 -15.936 1.00 87.88 87 TYR A N 1
ATOM 698 C CA . TYR A 1 87 ? -6.964 -2.767 -14.805 1.00 87.88 87 TYR A CA 1
ATOM 699 C C . TYR A 1 87 ? -7.321 -3.798 -13.723 1.00 87.88 87 TYR A C 1
ATOM 701 O O . TYR A 1 87 ? -7.453 -3.405 -12.566 1.00 87.88 87 TYR A O 1
ATOM 709 N N . PHE A 1 88 ? -7.419 -5.102 -14.034 1.00 91.62 88 PHE A N 1
ATOM 710 C CA . PHE A 1 88 ? -7.875 -6.111 -13.063 1.00 91.62 88 PHE A CA 1
ATOM 711 C C . PHE A 1 88 ? -7.043 -6.136 -11.769 1.00 91.62 88 PHE A C 1
ATOM 713 O O . PHE A 1 88 ? -7.610 -6.314 -10.690 1.00 91.62 88 PHE A O 1
ATOM 720 N N . SER A 1 89 ? -5.726 -5.896 -11.837 1.00 91.50 89 SER A N 1
ATOM 721 C CA . SER A 1 89 ? -4.883 -5.824 -10.633 1.00 91.50 89 SER A CA 1
ATOM 722 C C . SER A 1 89 ? -5.076 -4.532 -9.827 1.00 91.50 89 SER A C 1
ATOM 724 O O . SER A 1 89 ? -4.833 -4.549 -8.624 1.00 91.50 89 SER A O 1
ATOM 726 N N . GLU A 1 90 ? -5.516 -3.426 -10.445 1.00 90.19 90 GLU A N 1
ATOM 727 C CA . GLU A 1 90 ? -5.891 -2.207 -9.707 1.00 90.19 90 GLU A CA 1
ATOM 728 C C . GLU A 1 90 ? -7.264 -2.365 -9.066 1.00 90.19 90 GLU A C 1
ATOM 730 O O . GLU A 1 90 ? -7.458 -1.953 -7.925 1.00 90.19 90 GLU A O 1
ATOM 735 N N . THR A 1 91 ? -8.2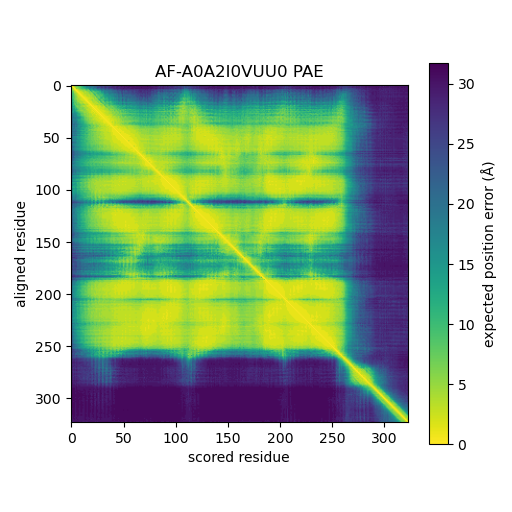17 -2.992 -9.762 1.00 92.75 91 THR A N 1
ATOM 736 C CA . THR A 1 91 ? -9.544 -3.284 -9.211 1.00 92.75 91 THR A CA 1
ATOM 737 C C . THR A 1 91 ? -9.432 -4.215 -8.008 1.00 92.75 91 THR A C 1
ATOM 739 O O . THR A 1 91 ? -9.996 -3.913 -6.958 1.00 92.75 91 THR A O 1
ATOM 742 N N . LEU A 1 92 ? -8.659 -5.302 -8.115 1.00 94.81 92 LEU A N 1
ATOM 743 C CA . LEU A 1 92 ? -8.443 -6.225 -7.001 1.00 94.81 92 LEU A CA 1
ATOM 744 C C . LEU A 1 92 ? -7.707 -5.546 -5.832 1.00 94.81 92 LEU A C 1
ATOM 746 O O . LEU A 1 92 ? -8.156 -5.660 -4.690 1.00 94.81 92 LEU A O 1
ATOM 750 N N . PHE A 1 93 ? -6.661 -4.760 -6.109 1.00 94.25 93 PHE A N 1
ATOM 751 C CA . PHE A 1 93 ? -5.981 -3.963 -5.085 1.00 94.25 93 PHE A CA 1
ATOM 752 C C . PHE A 1 93 ? -6.930 -2.977 -4.391 1.00 94.25 93 PHE A C 1
ATOM 754 O O . PHE A 1 93 ? -6.961 -2.915 -3.164 1.00 94.25 93 PHE A O 1
ATOM 761 N N . SER A 1 94 ? -7.753 -2.257 -5.155 1.00 93.12 94 SER A N 1
ATOM 762 C CA . SER A 1 94 ? -8.731 -1.294 -4.637 1.00 93.12 94 SER A CA 1
ATOM 763 C C . SER A 1 94 ? -9.794 -1.976 -3.775 1.00 93.12 94 SER A C 1
ATOM 765 O O . SER A 1 94 ? -10.146 -1.458 -2.718 1.00 93.12 94 SER A O 1
ATOM 767 N N . VAL A 1 95 ? -10.265 -3.166 -4.166 1.00 95.12 95 VAL A N 1
ATOM 768 C CA . VAL A 1 95 ? -11.184 -3.981 -3.356 1.00 95.12 95 VAL A CA 1
ATOM 769 C C . VAL A 1 95 ? -10.532 -4.387 -2.033 1.00 95.12 95 VAL A C 1
ATOM 771 O O . VAL A 1 95 ? -11.167 -4.242 -0.988 1.00 95.12 95 VAL A O 1
ATOM 774 N N . ILE A 1 96 ? -9.270 -4.835 -2.039 1.00 94.62 96 ILE A N 1
ATOM 775 C CA . ILE A 1 96 ? -8.526 -5.180 -0.814 1.00 94.62 96 ILE A CA 1
ATOM 776 C C . ILE A 1 96 ? -8.330 -3.937 0.070 1.00 94.62 96 ILE A C 1
ATOM 778 O O . ILE A 1 96 ? -8.624 -3.980 1.266 1.00 94.62 96 ILE A O 1
ATOM 782 N N . PHE A 1 97 ? -7.882 -2.823 -0.517 1.00 93.94 97 PHE A N 1
ATOM 783 C CA . PHE A 1 97 ? -7.634 -1.554 0.166 1.00 93.94 97 PHE A CA 1
ATOM 784 C C . PHE A 1 97 ? -8.906 -1.030 0.840 1.00 93.94 97 PHE A C 1
ATOM 786 O O . PHE A 1 97 ? -8.924 -0.836 2.055 1.00 93.94 97 PHE A O 1
ATOM 793 N N . LEU A 1 98 ? -9.992 -0.860 0.079 1.00 94.00 98 LEU A N 1
ATOM 794 C CA . LEU A 1 98 ? -11.264 -0.338 0.583 1.00 94.00 98 LEU A CA 1
ATOM 795 C C . LEU A 1 98 ? -11.899 -1.284 1.608 1.00 94.00 98 LEU A C 1
ATOM 797 O O . LEU A 1 98 ? -12.387 -0.816 2.634 1.00 94.00 98 LEU A O 1
ATOM 801 N N . SER A 1 99 ? -11.828 -2.605 1.400 1.00 93.50 99 SER A N 1
ATOM 802 C CA . SER A 1 99 ? -12.300 -3.586 2.391 1.00 93.50 99 SER A CA 1
ATOM 803 C C . SER A 1 99 ? -11.536 -3.483 3.711 1.00 93.50 99 SER A C 1
ATOM 805 O O . SER A 1 99 ? -12.143 -3.579 4.778 1.00 93.50 99 SER A O 1
ATOM 807 N N . PHE A 1 100 ? -10.220 -3.249 3.660 1.00 93.44 100 PHE A N 1
ATOM 808 C CA . PHE A 1 100 ? -9.421 -3.016 4.859 1.00 93.44 100 PHE A CA 1
ATOM 809 C C . PHE A 1 100 ? -9.781 -1.678 5.521 1.00 93.44 100 PHE A C 1
ATOM 811 O O . PHE A 1 100 ? -10.018 -1.673 6.727 1.00 93.44 100 PHE A O 1
ATOM 818 N N . MET A 1 101 ? -9.925 -0.582 4.756 1.00 91.38 101 MET A N 1
ATOM 819 C CA . MET A 1 101 ? -10.364 0.724 5.282 1.00 91.38 101 MET A CA 1
ATOM 820 C C . MET A 1 101 ? -11.693 0.589 6.035 1.00 91.38 101 MET A C 1
ATOM 822 O O . MET A 1 101 ? -11.765 0.916 7.220 1.00 91.38 101 MET A O 1
ATOM 826 N N . LEU A 1 102 ? -12.716 0.037 5.372 1.00 90.38 102 LEU A N 1
ATOM 827 C CA . LEU A 1 102 ? -14.054 -0.204 5.923 1.00 90.38 102 LEU A CA 1
ATOM 828 C C . LEU A 1 102 ? -14.007 -1.079 7.182 1.00 90.38 102 LEU A C 1
ATOM 830 O O . LEU A 1 102 ? -14.713 -0.810 8.153 1.00 90.38 102 LEU A O 1
ATOM 834 N N . TRP A 1 103 ? -13.144 -2.099 7.203 1.00 89.88 103 TRP A N 1
ATOM 835 C CA . TRP A 1 103 ? -12.938 -2.921 8.392 1.00 89.88 103 TRP A CA 1
ATOM 836 C C . TRP A 1 103 ? -12.241 -2.174 9.541 1.00 89.88 103 TRP A C 1
ATOM 838 O O . TRP A 1 103 ? -12.562 -2.457 10.695 1.00 89.88 103 TRP A O 1
ATOM 848 N N . THR A 1 104 ? -11.361 -1.195 9.288 1.00 86.62 104 THR A N 1
ATOM 849 C CA . THR A 1 104 ? -10.776 -0.412 10.396 1.00 86.62 104 THR A CA 1
ATOM 850 C C . THR A 1 104 ? -11.848 0.341 11.194 1.00 86.62 104 THR A C 1
ATOM 852 O O . THR A 1 104 ? -11.736 0.406 12.412 1.00 86.62 104 THR A O 1
ATOM 855 N N . PHE A 1 105 ? -12.943 0.779 10.554 1.00 84.25 105 PHE A N 1
ATOM 856 C CA . PHE A 1 105 ? -14.092 1.428 11.208 1.00 84.25 105 PHE A CA 1
ATOM 857 C C . PHE A 1 105 ? -15.128 0.453 11.815 1.00 84.25 105 PHE A C 1
ATOM 859 O O . PHE A 1 105 ? -16.121 0.878 12.413 1.00 84.25 105 PHE A O 1
ATOM 866 N N . HIS A 1 106 ? -14.908 -0.863 11.724 1.00 81.31 106 HIS A N 1
ATOM 867 C CA . HIS A 1 106 ? -15.786 -1.886 12.307 1.00 81.31 106 HIS A CA 1
ATOM 868 C C . HIS A 1 106 ? -16.075 -1.711 13.821 1.00 81.31 106 HIS A C 1
ATOM 870 O O . HIS A 1 106 ? -17.205 -2.022 14.214 1.00 81.31 106 HIS A O 1
ATOM 876 N N . PRO A 1 107 ? -15.151 -1.218 14.684 1.00 77.00 107 PRO A N 1
ATOM 877 C CA . PRO A 1 107 ? -15.423 -1.001 16.112 1.00 77.00 107 PRO A CA 1
ATOM 878 C C . PRO A 1 107 ? -16.522 0.032 16.414 1.00 77.00 107 PRO A C 1
ATOM 880 O O . PRO A 1 107 ? -17.241 -0.134 17.398 1.00 77.00 107 PRO A O 1
ATOM 883 N N . PHE A 1 108 ? -16.695 1.060 15.573 1.00 73.31 108 PHE A N 1
ATOM 884 C CA . PHE A 1 108 ? -17.748 2.070 15.755 1.00 73.31 108 PHE A CA 1
ATOM 885 C C . PHE A 1 108 ? -19.140 1.475 15.489 1.00 73.31 108 PHE A C 1
ATOM 887 O O . PHE A 1 108 ? -20.074 1.641 16.278 1.00 73.31 108 PHE A O 1
ATOM 894 N N . VAL A 1 109 ? -19.268 0.731 14.386 1.00 72.38 109 VAL A N 1
ATOM 895 C CA . VAL A 1 109 ? -20.546 0.180 13.913 1.00 72.38 109 VAL A CA 1
ATOM 896 C C . VAL A 1 109 ? -20.952 -1.056 14.724 1.00 72.38 109 VAL A C 1
ATOM 898 O O . VAL A 1 109 ? -22.016 -1.084 15.345 1.00 72.38 109 VAL A O 1
ATOM 901 N N . TYR A 1 110 ? -20.096 -2.076 14.783 1.00 68.06 110 TYR A N 1
ATOM 902 C CA . TYR A 1 110 ? -20.439 -3.402 15.309 1.00 68.06 110 TYR A CA 1
ATOM 903 C C . TYR A 1 110 ? -20.151 -3.555 16.810 1.00 68.06 110 TYR A C 1
ATOM 905 O O . TYR A 1 110 ? -19.594 -2.672 17.456 1.00 68.06 110 TYR A O 1
ATOM 913 N N . HIS A 1 111 ? -20.589 -4.664 17.412 1.00 57.62 111 HIS A N 1
ATOM 914 C CA . HIS A 1 111 ? -20.457 -4.895 18.859 1.00 57.62 111 HIS A CA 1
ATOM 915 C C . HIS A 1 111 ? -19.133 -5.551 19.285 1.00 57.62 111 HIS A C 1
ATOM 917 O O . HIS A 1 111 ? -18.805 -5.519 20.469 1.00 57.62 111 HIS A O 1
ATOM 923 N N . SER A 1 112 ? -18.343 -6.108 18.358 1.00 57.81 112 SER A N 1
ATOM 924 C CA . SER A 1 112 ? -17.061 -6.744 18.692 1.00 57.81 112 SER A CA 1
ATOM 925 C C . SER A 1 112 ? -15.956 -5.702 18.908 1.00 57.81 112 SER A C 1
ATOM 927 O O . SER A 1 112 ? -15.185 -5.383 17.996 1.00 57.81 112 SER A O 1
ATOM 929 N N . LYS A 1 113 ? -15.874 -5.177 20.129 1.00 61.16 113 LYS A N 1
ATOM 930 C CA . LYS A 1 113 ? -14.755 -4.349 20.584 1.00 61.16 113 LYS A CA 1
ATOM 931 C C . LYS A 1 113 ? -13.524 -5.252 20.707 1.00 61.16 113 LYS A C 1
ATOM 933 O O . LYS A 1 113 ? -13.533 -6.168 21.516 1.00 61.16 113 LYS A O 1
ATOM 938 N N . ARG A 1 114 ? -12.484 -5.022 19.900 1.00 65.19 114 ARG A N 1
ATOM 939 C CA . ARG A 1 114 ? -11.226 -5.804 19.957 1.00 65.19 114 ARG A CA 1
ATOM 940 C C . ARG A 1 114 ? -9.961 -4.953 19.852 1.00 65.19 114 ARG A C 1
ATOM 942 O O . ARG A 1 114 ? -8.952 -5.275 20.460 1.00 65.19 114 ARG A O 1
ATOM 949 N N . PHE A 1 115 ? -10.037 -3.843 19.129 1.00 73.69 115 PHE A N 1
ATOM 950 C CA . PHE A 1 115 ? -8.999 -2.819 19.030 1.00 73.69 115 PHE A CA 1
ATOM 951 C C . PHE A 1 115 ? -9.664 -1.436 18.959 1.00 73.69 115 PHE A C 1
ATOM 953 O O . PHE A 1 115 ? -10.875 -1.344 18.742 1.00 73.69 115 PHE A O 1
ATOM 960 N N . TYR A 1 116 ? -8.871 -0.381 19.144 1.00 75.50 116 TYR A N 1
ATOM 961 C CA . TYR A 1 116 ? -9.229 0.986 18.758 1.00 75.50 116 TYR A CA 1
ATOM 962 C C . TYR A 1 116 ? -8.571 1.302 17.412 1.00 75.50 116 TYR A C 1
ATOM 964 O O . TYR A 1 116 ? -7.419 0.929 17.174 1.00 75.50 116 TYR A O 1
ATOM 972 N N . THR A 1 117 ? -9.290 1.997 16.544 1.00 82.06 117 THR A N 1
ATOM 973 C CA . THR A 1 117 ? -8.882 2.378 15.186 1.00 82.06 117 THR A CA 1
ATOM 974 C C . THR A 1 117 ? -7.593 3.206 15.224 1.00 82.06 117 THR A C 1
ATOM 976 O O . THR A 1 117 ? -6.612 2.884 14.551 1.00 82.06 117 THR A O 1
ATOM 979 N N . VAL A 1 118 ? -7.540 4.195 16.117 1.00 79.19 118 VAL A N 1
ATOM 980 C CA . VAL A 1 118 ? -6.396 5.087 16.367 1.00 79.19 118 VAL A CA 1
ATOM 981 C C . VAL A 1 118 ? -5.185 4.374 16.992 1.00 79.19 118 VAL A C 1
ATOM 983 O O . VAL A 1 118 ? -4.073 4.888 16.907 1.00 79.19 118 VAL A O 1
ATOM 986 N N . LEU A 1 119 ? -5.338 3.171 17.563 1.00 82.31 119 LEU A N 1
ATOM 987 C CA . LEU A 1 119 ? -4.204 2.350 18.032 1.00 82.31 119 LEU A CA 1
ATOM 988 C C . LEU A 1 119 ? -3.728 1.318 16.996 1.00 82.31 119 LEU A C 1
ATOM 990 O O . LEU A 1 119 ? -2.581 0.868 17.062 1.00 82.31 119 LEU A O 1
ATOM 994 N N . LEU A 1 120 ? -4.580 0.966 16.029 1.00 88.31 120 LEU A N 1
ATOM 995 C CA . LEU A 1 120 ? -4.241 0.100 14.901 1.00 88.31 120 LEU A CA 1
ATOM 996 C C . LEU A 1 120 ? -3.389 0.853 13.866 1.00 88.31 120 LEU A C 1
ATOM 998 O O . LEU A 1 120 ? -2.328 0.380 13.455 1.00 88.31 120 LEU A O 1
ATOM 1002 N N . TRP A 1 121 ? -3.840 2.046 13.472 1.00 89.69 121 TRP A N 1
ATOM 1003 C CA . TRP A 1 121 ? -3.243 2.830 12.389 1.00 89.69 121 TRP A CA 1
ATOM 1004 C C . TRP A 1 121 ? -1.764 3.214 12.576 1.00 89.69 121 TRP A C 1
ATOM 1006 O O . TRP A 1 121 ? -1.027 3.095 11.599 1.00 89.69 121 TRP A O 1
ATOM 1016 N N . PRO A 1 122 ? -1.261 3.577 13.775 1.00 88.81 122 PRO A N 1
ATOM 1017 C CA . PRO A 1 122 ? 0.166 3.833 13.978 1.00 88.81 122 PRO A CA 1
ATOM 1018 C C . PRO A 1 122 ? 1.045 2.605 13.707 1.00 88.81 122 PRO A C 1
ATOM 1020 O O . PRO A 1 122 ? 2.172 2.761 13.250 1.00 88.81 122 PRO A O 1
ATOM 1023 N N . ARG A 1 123 ? 0.536 1.382 13.930 1.00 90.25 123 ARG A N 1
ATOM 1024 C CA . ARG A 1 123 ? 1.262 0.132 13.629 1.00 90.25 123 ARG A CA 1
ATOM 1025 C C . ARG A 1 123 ? 1.311 -0.127 12.130 1.00 90.25 123 ARG A C 1
ATOM 1027 O O . ARG A 1 123 ? 2.371 -0.427 11.594 1.00 90.25 123 ARG A O 1
ATOM 1034 N N . VAL A 1 124 ? 0.167 0.036 11.460 1.00 93.38 124 VAL A N 1
ATOM 1035 C CA . VAL A 1 124 ? 0.056 -0.065 9.997 1.00 93.38 124 VAL A CA 1
ATOM 1036 C C . VAL A 1 124 ? 1.000 0.940 9.337 1.00 93.38 124 VAL A C 1
ATOM 1038 O O . VAL A 1 124 ? 1.816 0.547 8.510 1.00 93.38 124 VAL A O 1
ATOM 1041 N N . LEU A 1 125 ? 0.963 2.208 9.758 1.00 93.31 125 LEU A N 1
ATOM 1042 C CA . LEU A 1 125 ? 1.851 3.252 9.247 1.00 93.31 125 LEU A CA 1
ATOM 1043 C C . LEU A 1 125 ? 3.323 2.969 9.568 1.00 93.31 125 LEU A C 1
ATOM 1045 O O . LEU A 1 125 ? 4.139 3.098 8.668 1.00 93.31 125 LEU A O 1
ATOM 1049 N N . ALA A 1 126 ? 3.684 2.509 10.772 1.00 92.81 126 ALA A N 1
ATOM 1050 C CA . ALA A 1 126 ? 5.068 2.129 11.079 1.00 92.81 126 ALA A CA 1
ATOM 1051 C C . ALA A 1 126 ? 5.596 1.020 10.145 1.00 92.81 126 ALA A C 1
ATOM 1053 O O . ALA A 1 126 ? 6.687 1.153 9.591 1.00 92.81 126 ALA A O 1
ATOM 1054 N N . CYS A 1 127 ? 4.805 -0.032 9.902 1.00 94.38 127 CYS A N 1
ATOM 1055 C CA . CYS A 1 127 ? 5.150 -1.078 8.934 1.00 94.38 127 CYS A CA 1
ATOM 1056 C C . CYS A 1 127 ? 5.306 -0.520 7.509 1.00 94.38 127 CYS A C 1
ATOM 1058 O O . CYS A 1 127 ? 6.259 -0.879 6.818 1.00 94.38 127 CYS A O 1
ATOM 1060 N N . LEU A 1 128 ? 4.396 0.363 7.076 1.00 94.88 128 LEU A N 1
ATOM 1061 C CA . LEU A 1 128 ? 4.450 0.997 5.755 1.00 94.88 128 LEU A CA 1
ATOM 1062 C C . LEU A 1 128 ? 5.690 1.884 5.598 1.00 94.88 128 LEU A C 1
ATOM 1064 O O . LEU A 1 128 ? 6.407 1.708 4.620 1.00 94.88 128 LEU A O 1
ATOM 1068 N N . ILE A 1 129 ? 5.986 2.758 6.567 1.00 94.56 129 ILE A N 1
ATOM 1069 C CA . ILE A 1 129 ? 7.163 3.646 6.573 1.00 94.56 129 ILE A CA 1
ATOM 1070 C C . ILE A 1 129 ? 8.450 2.832 6.425 1.00 94.56 129 ILE A C 1
ATOM 1072 O O . ILE A 1 129 ? 9.266 3.133 5.560 1.00 94.56 129 ILE A O 1
ATOM 1076 N N . VAL A 1 130 ? 8.627 1.770 7.221 1.00 94.56 130 VAL A N 1
ATOM 1077 C CA . VAL A 1 130 ? 9.844 0.941 7.164 1.00 94.56 130 VAL A CA 1
ATOM 1078 C C . VAL A 1 130 ? 9.948 0.196 5.829 1.00 94.56 130 VAL A C 1
ATOM 1080 O O . VAL A 1 130 ? 11.008 0.221 5.206 1.00 94.56 130 VAL A O 1
ATOM 1083 N N . CYS A 1 131 ? 8.858 -0.404 5.333 1.00 95.06 131 CYS A N 1
ATOM 1084 C CA . CYS A 1 131 ? 8.862 -1.051 4.013 1.00 95.06 131 CYS A CA 1
ATOM 1085 C C . CYS A 1 131 ? 9.181 -0.053 2.889 1.00 95.06 131 CYS A C 1
ATOM 1087 O O . CYS A 1 131 ? 9.952 -0.359 1.987 1.00 95.06 131 CYS A O 1
ATOM 1089 N N . GLN A 1 132 ? 8.608 1.148 2.948 1.00 94.12 132 GLN A N 1
ATOM 1090 C CA . GLN A 1 132 ? 8.781 2.186 1.936 1.00 94.12 132 GLN A CA 1
ATOM 1091 C C . GLN A 1 132 ? 10.158 2.860 2.010 1.00 94.12 132 GLN A C 1
ATOM 1093 O O . GLN A 1 132 ? 10.689 3.199 0.962 1.00 94.12 132 GLN A O 1
ATOM 1098 N N . MET A 1 133 ? 10.785 2.998 3.186 1.00 94.12 133 MET A N 1
ATOM 1099 C CA . MET A 1 133 ? 12.188 3.431 3.287 1.00 94.12 133 MET A CA 1
ATOM 1100 C C . MET A 1 133 ? 13.122 2.440 2.588 1.00 94.12 133 MET A C 1
ATOM 1102 O O . MET A 1 133 ? 13.925 2.846 1.753 1.00 94.12 133 MET A O 1
ATOM 1106 N N . LEU A 1 134 ? 12.969 1.138 2.866 1.00 94.44 134 LEU A N 1
ATOM 1107 C CA . LEU A 1 134 ? 13.729 0.078 2.192 1.00 94.44 134 LEU A CA 1
ATOM 1108 C C . LEU A 1 134 ? 13.490 0.097 0.672 1.00 94.44 134 LEU A C 1
ATOM 1110 O O . LEU A 1 134 ? 14.432 -0.035 -0.107 1.00 94.44 134 LEU A O 1
ATOM 1114 N N . ARG A 1 135 ? 12.240 0.325 0.249 1.00 93.38 135 ARG A N 1
ATOM 1115 C CA . ARG A 1 135 ? 11.860 0.481 -1.160 1.00 93.38 135 ARG A CA 1
ATOM 1116 C C . ARG A 1 135 ? 12.564 1.665 -1.834 1.00 93.38 135 ARG A C 1
ATOM 1118 O O . ARG A 1 135 ? 13.178 1.479 -2.874 1.00 93.38 135 ARG A O 1
ATOM 1125 N N . ILE A 1 136 ? 12.510 2.851 -1.222 1.00 92.31 136 ILE A N 1
ATOM 1126 C CA . ILE A 1 136 ? 13.142 4.085 -1.724 1.00 92.31 136 ILE A CA 1
ATOM 1127 C C . ILE A 1 136 ? 14.655 3.895 -1.863 1.00 92.31 136 ILE A C 1
ATOM 1129 O O . ILE A 1 136 ? 15.223 4.261 -2.886 1.00 92.31 136 ILE A O 1
ATOM 1133 N N . ILE A 1 137 ? 15.303 3.274 -0.872 1.00 92.75 137 ILE A N 1
ATOM 1134 C CA . ILE A 1 137 ? 16.733 2.942 -0.945 1.00 92.75 137 ILE A CA 1
ATOM 1135 C C . ILE A 1 137 ? 17.008 1.993 -2.119 1.00 92.75 137 ILE A C 1
ATOM 1137 O O . ILE A 1 137 ? 17.999 2.174 -2.820 1.00 92.75 137 ILE A O 1
ATOM 1141 N N . THR A 1 138 ? 16.128 1.018 -2.366 1.00 91.56 138 THR A N 1
ATOM 1142 C CA . THR A 1 138 ? 16.295 0.047 -3.455 1.00 91.56 138 THR A CA 1
ATOM 1143 C C . THR A 1 138 ? 16.185 0.724 -4.824 1.00 91.56 138 THR A C 1
ATOM 1145 O O . THR A 1 138 ? 17.175 0.741 -5.546 1.00 91.56 138 THR A O 1
ATOM 1148 N N . PHE A 1 139 ? 15.061 1.374 -5.158 1.00 88.94 139 PHE A N 1
ATOM 1149 C CA . PHE A 1 139 ? 14.860 1.954 -6.499 1.00 88.94 139 PHE A CA 1
ATOM 1150 C C . PHE A 1 139 ? 15.681 3.220 -6.808 1.00 88.94 139 PHE A C 1
ATOM 1152 O O . PHE A 1 139 ? 15.702 3.671 -7.949 1.00 88.94 139 PHE A O 1
ATOM 1159 N N . TYR A 1 140 ? 16.356 3.824 -5.823 1.00 90.62 140 TYR A N 1
ATOM 1160 C CA . TYR A 1 140 ? 17.406 4.817 -6.097 1.00 90.62 140 TYR A CA 1
ATOM 1161 C C . TYR A 1 140 ? 18.809 4.199 -6.209 1.00 90.62 140 TYR A C 1
ATOM 1163 O O . TYR A 1 140 ? 19.706 4.849 -6.742 1.00 90.62 140 TYR A O 1
ATOM 1171 N N . SER A 1 141 ? 19.007 2.960 -5.747 1.00 90.50 141 SER A N 1
ATOM 1172 C CA . SER A 1 141 ? 20.251 2.200 -5.953 1.00 90.50 141 SER A CA 1
ATOM 1173 C C . SER A 1 141 ? 20.242 1.407 -7.264 1.00 90.50 141 SER A C 1
ATOM 1175 O O . SER A 1 141 ? 21.304 1.147 -7.826 1.00 90.50 141 SER A O 1
ATOM 1177 N N . THR A 1 142 ? 19.064 1.018 -7.759 1.00 84.31 142 THR A N 1
ATOM 1178 C CA . THR A 1 142 ? 18.876 0.297 -9.023 1.00 84.31 142 THR A CA 1
ATOM 1179 C C . THR A 1 142 ? 17.946 1.079 -9.949 1.00 84.31 142 THR A C 1
ATOM 1181 O O . THR A 1 142 ? 16.853 1.463 -9.554 1.00 84.31 142 THR A O 1
ATOM 1184 N N . ILE A 1 143 ? 18.385 1.336 -11.187 1.00 82.69 143 ILE A N 1
ATOM 1185 C CA . ILE A 1 143 ? 17.603 2.048 -12.215 1.00 82.69 143 ILE A CA 1
ATOM 1186 C C . ILE A 1 143 ? 17.333 1.070 -13.365 1.00 82.69 143 ILE A C 1
ATOM 1188 O O . ILE A 1 143 ? 17.989 1.092 -14.405 1.00 82.69 143 ILE A O 1
ATOM 1192 N N . LEU A 1 144 ? 16.412 0.137 -13.125 1.00 85.19 144 LEU A N 1
ATOM 1193 C CA . LEU A 1 144 ? 15.987 -0.888 -14.079 1.00 85.19 144 LEU A CA 1
ATOM 1194 C C . LEU A 1 144 ? 14.784 -0.421 -14.925 1.00 85.19 144 LEU A C 1
ATOM 1196 O O . LEU A 1 144 ? 13.941 0.330 -14.430 1.00 85.19 144 LEU A O 1
ATOM 1200 N N . PRO A 1 145 ? 14.645 -0.886 -16.183 1.00 86.56 145 PRO A N 1
ATOM 1201 C CA . PRO A 1 145 ? 13.518 -0.514 -17.033 1.00 86.56 145 PRO A CA 1
ATOM 1202 C C . PRO A 1 145 ? 12.220 -1.192 -16.564 1.00 86.56 145 PRO A C 1
ATOM 1204 O O . PRO A 1 145 ? 12.109 -2.422 -16.555 1.00 86.56 145 PRO A O 1
ATOM 1207 N N . GLY A 1 146 ? 11.211 -0.394 -16.205 1.00 86.50 146 GLY A N 1
ATOM 1208 C CA . GLY A 1 146 ? 9.885 -0.880 -15.809 1.00 86.50 146 GLY A CA 1
ATOM 1209 C C . GLY A 1 146 ? 9.150 -1.673 -16.918 1.00 86.50 146 GLY A C 1
ATOM 1210 O O . GLY A 1 146 ? 9.093 -1.214 -18.059 1.00 86.50 146 GLY A O 1
ATOM 1211 N N . PRO A 1 147 ? 8.523 -2.831 -16.614 1.00 87.44 147 PRO A N 1
ATOM 1212 C CA . PRO A 1 147 ? 7.966 -3.751 -17.625 1.00 87.44 147 PRO A CA 1
ATOM 1213 C C . PRO A 1 147 ? 6.588 -3.347 -18.193 1.00 87.44 147 PRO A C 1
ATOM 1215 O O . PRO A 1 147 ? 6.110 -3.919 -19.188 1.00 87.44 147 PRO A O 1
ATOM 1218 N N . ASN A 1 148 ? 5.943 -2.371 -17.549 1.00 85.88 148 ASN A N 1
ATOM 1219 C CA . ASN A 1 148 ? 4.570 -1.939 -17.803 1.00 85.88 148 ASN A CA 1
ATOM 1220 C C . ASN A 1 148 ? 4.423 -1.342 -19.212 1.00 85.88 148 ASN A C 1
ATOM 1222 O O . ASN A 1 148 ? 5.318 -0.654 -19.696 1.00 85.88 148 ASN A O 1
ATOM 1226 N N . TYR A 1 149 ? 3.291 -1.581 -19.880 1.00 83.19 149 TYR A N 1
ATOM 1227 C CA . TYR A 1 149 ? 3.087 -1.235 -21.296 1.00 83.19 149 TYR A CA 1
ATOM 1228 C C . TYR A 1 149 ? 3.362 0.242 -21.615 1.00 83.19 149 TYR A C 1
ATOM 1230 O O . TYR A 1 149 ? 3.923 0.541 -22.664 1.00 83.19 149 TYR A O 1
ATOM 1238 N N . HIS A 1 150 ? 3.026 1.158 -20.701 1.00 83.00 150 HIS A N 1
ATOM 1239 C CA . HIS A 1 150 ? 3.251 2.595 -20.884 1.00 83.00 150 HIS A CA 1
ATOM 1240 C C . HIS A 1 150 ? 4.679 3.067 -20.539 1.00 83.00 150 HIS A C 1
ATOM 1242 O O . HIS A 1 150 ? 4.985 4.234 -20.771 1.00 83.00 150 HIS A O 1
ATOM 1248 N N . CYS A 1 151 ? 5.549 2.186 -20.032 1.00 83.19 151 CYS A N 1
ATOM 1249 C CA . CYS A 1 151 ? 6.954 2.466 -19.700 1.00 83.19 151 CYS A CA 1
ATOM 1250 C C . CYS A 1 151 ? 7.952 2.018 -20.783 1.00 83.19 151 CYS A C 1
ATOM 1252 O O . CYS A 1 151 ? 9.153 2.265 -20.657 1.00 83.19 151 CYS A O 1
ATOM 1254 N N . ARG A 1 152 ? 7.452 1.351 -21.832 1.00 84.38 152 ARG A N 1
ATOM 1255 C CA . ARG A 1 152 ? 8.230 0.807 -22.952 1.00 84.38 152 ARG A CA 1
ATOM 1256 C C . ARG A 1 152 ? 8.621 1.899 -23.949 1.00 84.38 152 ARG A C 1
ATOM 1258 O O . ARG A 1 152 ? 7.974 2.943 -24.034 1.00 84.38 152 ARG A O 1
ATOM 1265 N N . GLU A 1 153 ? 9.664 1.626 -24.725 1.00 81.25 153 GLU A N 1
ATOM 1266 C CA . GLU A 1 153 ? 10.106 2.466 -25.842 1.00 81.25 153 GLU A CA 1
ATOM 1267 C C . GLU A 1 153 ? 8.938 2.815 -26.788 1.00 81.25 153 GLU A C 1
ATOM 1269 O O . GLU A 1 153 ? 8.049 2.000 -27.033 1.00 81.25 153 GLU A O 1
ATOM 1274 N N . GLY A 1 154 ? 8.907 4.057 -27.279 1.00 77.06 154 GLY A N 1
ATOM 1275 C CA . GLY A 1 154 ? 7.819 4.587 -28.114 1.00 77.06 154 GLY A CA 1
ATOM 1276 C C . GLY A 1 154 ? 6.567 5.070 -27.360 1.00 77.06 154 GLY A C 1
ATOM 1277 O O . GLY A 1 154 ? 5.738 5.753 -27.958 1.00 77.06 154 GLY A O 1
ATOM 1278 N N . SER A 1 155 ? 6.419 4.790 -26.059 1.00 81.94 155 SER A N 1
ATOM 1279 C CA . SER A 1 155 ? 5.317 5.343 -25.253 1.00 81.94 155 SER A CA 1
ATOM 1280 C C . SER A 1 155 ? 5.576 6.806 -24.845 1.00 81.94 155 SER A C 1
ATOM 1282 O O . SER A 1 155 ? 6.617 7.088 -24.246 1.00 81.94 155 SER A O 1
ATOM 1284 N N . PRO A 1 156 ? 4.611 7.733 -25.025 1.00 78.50 156 PRO A N 1
ATOM 1285 C CA . PRO A 1 156 ? 4.733 9.130 -24.591 1.00 78.50 156 PRO A CA 1
ATOM 1286 C C . PRO A 1 156 ? 4.642 9.319 -23.063 1.00 78.50 156 PRO A C 1
ATOM 1288 O O . PRO A 1 156 ? 4.678 10.449 -22.584 1.00 78.50 156 PRO A O 1
ATOM 1291 N N . LEU A 1 157 ? 4.476 8.236 -22.294 1.00 78.88 157 LEU A N 1
ATOM 1292 C CA . LEU A 1 157 ? 4.473 8.241 -20.824 1.00 78.88 157 LEU A CA 1
ATOM 1293 C C . LEU A 1 157 ? 5.709 7.558 -20.216 1.00 78.88 157 LEU A C 1
ATOM 1295 O O . LEU A 1 157 ? 5.821 7.510 -18.991 1.00 78.88 157 LEU A O 1
ATOM 1299 N N . ALA A 1 158 ? 6.617 7.022 -21.041 1.00 72.94 158 ALA A N 1
ATOM 1300 C CA . ALA A 1 158 ? 7.747 6.249 -20.541 1.00 72.94 158 ALA A CA 1
ATOM 1301 C C . ALA A 1 158 ? 8.729 7.122 -19.754 1.00 72.94 158 ALA A C 1
ATOM 1303 O O . ALA A 1 158 ? 8.913 6.908 -18.559 1.00 72.94 158 ALA A O 1
ATOM 1304 N N . SER A 1 159 ? 9.305 8.131 -20.406 1.00 75.56 159 SER A N 1
ATOM 1305 C CA . SER A 1 159 ? 10.148 9.138 -19.758 1.00 75.56 159 SER A CA 1
ATOM 1306 C C . SER A 1 159 ? 9.356 10.429 -19.554 1.00 75.56 159 SER A C 1
ATOM 1308 O O . SER A 1 159 ? 8.592 10.836 -20.433 1.00 75.56 159 SER A O 1
ATOM 1310 N N . LEU A 1 160 ? 9.522 11.071 -18.397 1.00 76.00 160 LEU A N 1
ATOM 1311 C CA . LEU A 1 160 ? 8.983 12.408 -18.150 1.00 76.00 160 LEU A CA 1
ATOM 1312 C C . LEU A 1 160 ? 9.958 13.470 -18.687 1.00 76.00 160 LEU A C 1
ATOM 1314 O O . LEU A 1 160 ? 11.166 13.323 -18.494 1.00 76.00 160 LEU A O 1
ATOM 1318 N N . PRO A 1 161 ? 9.474 14.564 -19.308 1.00 76.56 161 PRO A N 1
ATOM 1319 C CA . PRO A 1 161 ? 10.335 15.695 -19.647 1.00 76.56 161 PRO A CA 1
ATOM 1320 C C . PRO A 1 161 ? 10.950 16.303 -18.372 1.00 76.56 161 PRO A C 1
ATOM 1322 O O . PRO A 1 161 ? 10.351 16.188 -17.298 1.00 76.56 161 PRO A O 1
ATOM 1325 N N . PRO A 1 162 ? 12.116 16.971 -18.456 1.00 74.94 162 PRO A N 1
ATOM 1326 C CA . PRO A 1 162 ? 12.720 17.624 -17.297 1.00 74.94 162 PRO A CA 1
ATOM 1327 C C . PRO A 1 162 ? 11.739 18.640 -16.679 1.00 74.94 162 PRO A C 1
ATOM 1329 O O . PRO A 1 162 ? 11.125 19.414 -17.420 1.00 74.94 162 PRO A O 1
ATOM 1332 N N . PRO A 1 163 ? 11.561 18.647 -15.344 1.00 76.88 163 PRO A N 1
ATOM 1333 C CA . PRO A 1 163 ? 10.513 19.431 -14.704 1.00 76.88 163 PRO A CA 1
ATOM 1334 C C . PRO A 1 163 ? 10.809 20.927 -14.805 1.00 76.88 163 PRO A C 1
ATOM 1336 O O . PRO A 1 163 ? 11.866 21.397 -14.384 1.00 76.88 163 PRO A O 1
ATOM 1339 N N . ASN A 1 164 ? 9.839 21.697 -15.299 1.00 73.25 164 ASN A N 1
ATOM 1340 C CA . ASN A 1 164 ? 10.017 23.138 -15.535 1.00 73.25 164 ASN A CA 1
ATOM 1341 C C . ASN A 1 164 ? 9.988 23.961 -14.234 1.00 73.25 164 ASN A C 1
ATOM 1343 O O . ASN A 1 164 ? 10.315 25.146 -14.223 1.00 73.25 164 ASN A O 1
ATOM 1347 N N . SER A 1 165 ? 9.563 23.352 -13.124 1.00 76.88 165 SER A N 1
ATOM 1348 C CA . SER A 1 165 ? 9.548 23.970 -11.802 1.00 76.88 165 SER A CA 1
ATOM 1349 C C . SER A 1 165 ? 9.562 22.917 -10.696 1.00 76.88 165 SER A C 1
ATOM 1351 O O . SER A 1 165 ? 8.976 21.844 -10.835 1.00 76.88 165 SER A O 1
ATOM 1353 N N . ILE A 1 166 ? 10.134 23.261 -9.539 1.00 73.56 166 ILE A N 1
ATOM 1354 C CA . ILE A 1 166 ? 10.075 22.444 -8.314 1.00 73.56 166 ILE A CA 1
ATOM 1355 C C . ILE A 1 166 ? 8.610 22.195 -7.900 1.00 73.56 166 ILE A C 1
ATOM 1357 O O . ILE A 1 166 ? 8.268 21.112 -7.422 1.00 73.56 166 ILE A O 1
ATOM 1361 N N . PHE A 1 167 ? 7.718 23.161 -8.159 1.00 70.44 167 PHE A N 1
ATOM 1362 C CA . PHE A 1 167 ? 6.277 23.004 -7.951 1.00 70.44 167 PHE A CA 1
ATOM 1363 C C . PHE A 1 167 ? 5.669 21.892 -8.805 1.00 70.44 167 PHE A C 1
ATOM 1365 O O . PHE A 1 167 ? 4.756 21.222 -8.336 1.00 70.44 167 PHE A O 1
ATOM 1372 N N . GLU A 1 168 ? 6.175 21.653 -10.018 1.00 70.56 168 GLU A N 1
ATOM 1373 C CA . GLU A 1 168 ? 5.680 20.570 -10.867 1.00 70.56 168 GLU A CA 1
ATOM 1374 C C . GLU A 1 168 ? 5.919 19.218 -10.193 1.00 70.56 168 GLU A C 1
ATOM 1376 O O . GLU A 1 168 ? 5.008 18.398 -10.166 1.00 70.56 168 GLU A O 1
ATOM 1381 N N . VAL A 1 169 ? 7.106 19.011 -9.607 1.00 69.56 169 VAL A N 1
ATOM 1382 C CA . VAL A 1 169 ? 7.500 17.775 -8.909 1.00 69.56 169 VAL A CA 1
ATOM 1383 C C . VAL A 1 169 ? 6.700 17.600 -7.614 1.00 69.56 169 VAL A C 1
ATOM 1385 O O . VAL A 1 169 ? 6.118 16.534 -7.400 1.00 69.56 169 VAL A O 1
ATOM 1388 N N . LEU A 1 170 ? 6.622 18.660 -6.794 1.00 70.25 170 LEU A N 1
ATOM 1389 C CA . LEU A 1 170 ? 5.901 18.686 -5.514 1.00 70.25 170 LEU A CA 1
ATOM 1390 C C . LEU A 1 170 ? 4.390 18.481 -5.677 1.00 70.25 170 LEU A C 1
ATOM 1392 O O . LEU A 1 170 ? 3.808 17.666 -4.966 1.00 70.25 170 LEU A O 1
ATOM 1396 N N . PHE A 1 171 ? 3.740 19.165 -6.623 1.00 68.44 171 PHE A N 1
ATOM 1397 C CA . PHE A 1 171 ? 2.328 18.931 -6.923 1.00 68.44 171 PHE A CA 1
ATOM 1398 C C . PHE A 1 171 ? 2.168 17.636 -7.725 1.00 68.44 171 PHE A C 1
ATOM 1400 O O . PHE A 1 171 ? 1.983 17.615 -8.943 1.00 68.44 171 PHE A O 1
ATOM 1407 N N . ILE A 1 172 ? 2.240 16.516 -7.004 1.00 64.94 172 ILE A N 1
ATOM 1408 C CA . ILE A 1 172 ? 1.881 15.196 -7.506 1.00 64.94 172 ILE A CA 1
ATOM 1409 C C . ILE A 1 172 ? 0.409 15.237 -7.923 1.00 64.94 172 ILE A C 1
ATOM 1411 O O . ILE A 1 172 ? -0.487 15.340 -7.085 1.00 64.94 172 ILE A O 1
ATOM 1415 N N . ASN A 1 173 ? 0.155 15.084 -9.224 1.00 63.78 173 ASN A N 1
ATOM 1416 C CA . ASN A 1 173 ? -1.171 14.777 -9.757 1.00 63.78 173 ASN A CA 1
ATOM 1417 C C . ASN A 1 173 ? -1.568 13.355 -9.324 1.00 63.78 173 ASN A C 1
ATOM 1419 O O . ASN A 1 173 ? -1.501 12.419 -10.119 1.00 63.78 173 ASN A O 1
ATOM 1423 N N . PHE A 1 174 ? -1.931 13.192 -8.046 1.00 59.38 174 PHE A N 1
ATOM 1424 C CA . PHE A 1 174 ? -2.139 11.922 -7.336 1.00 59.38 174 PHE A CA 1
ATOM 1425 C C . PHE A 1 174 ? -2.761 10.793 -8.179 1.00 59.38 174 PHE A C 1
ATOM 1427 O O . PHE A 1 174 ? -2.102 9.764 -8.332 1.00 59.38 174 PHE A O 1
ATOM 1434 N N . PRO A 1 175 ? -3.959 10.946 -8.787 1.00 59.81 175 PRO A N 1
ATOM 1435 C CA . PRO A 1 175 ? -4.581 9.861 -9.551 1.00 59.81 175 PRO A CA 1
ATOM 1436 C C . PRO A 1 175 ? -3.794 9.455 -10.807 1.00 59.81 175 PRO A C 1
ATOM 1438 O O . PRO A 1 175 ? -3.923 8.323 -11.258 1.00 59.81 175 PRO A O 1
ATOM 1441 N N . ARG A 1 176 ? -2.960 10.342 -11.370 1.00 58.91 176 ARG A N 1
ATOM 1442 C CA . ARG A 1 176 ? -2.103 10.027 -12.521 1.00 58.91 176 ARG A CA 1
ATOM 1443 C C . ARG A 1 176 ? -0.749 9.469 -12.077 1.00 58.91 176 ARG A C 1
ATOM 1445 O O . ARG A 1 176 ? -0.323 8.455 -12.613 1.00 58.91 176 ARG A O 1
ATOM 1452 N N . GLY A 1 177 ? -0.116 10.067 -11.066 1.00 59.03 177 GLY A N 1
ATOM 1453 C CA . GLY A 1 177 ? 1.186 9.625 -10.546 1.00 59.03 177 GLY A CA 1
ATOM 1454 C C . GLY A 1 177 ? 1.161 8.248 -9.872 1.00 59.03 177 GLY A C 1
ATOM 1455 O O . GLY A 1 177 ? 2.147 7.526 -9.935 1.00 59.03 177 GLY A O 1
ATOM 1456 N N . VAL A 1 178 ? 0.033 7.850 -9.272 1.00 62.88 178 VAL A N 1
ATOM 1457 C CA . VAL A 1 178 ? -0.132 6.512 -8.665 1.00 62.88 178 VAL A CA 1
ATOM 1458 C C . VAL A 1 178 ? -0.381 5.415 -9.713 1.00 62.88 178 VAL A C 1
ATOM 1460 O O . VAL A 1 178 ? -0.047 4.259 -9.468 1.00 62.88 178 VAL A O 1
ATOM 1463 N N . VAL A 1 179 ? -0.950 5.757 -10.876 1.00 65.69 179 VAL A N 1
ATOM 1464 C CA . VAL A 1 179 ? -1.366 4.788 -11.913 1.00 65.69 179 VAL A CA 1
ATOM 1465 C C . VAL A 1 179 ? -0.360 4.676 -13.068 1.00 65.69 179 VAL A C 1
ATOM 1467 O O . VAL A 1 179 ? -0.242 3.608 -13.668 1.00 65.69 179 VAL A O 1
ATOM 1470 N N . TYR A 1 180 ? 0.372 5.754 -13.367 1.00 65.19 180 TYR A N 1
ATOM 1471 C CA . TYR A 1 180 ? 1.266 5.868 -14.527 1.00 65.19 180 TYR A CA 1
ATOM 1472 C C . TYR A 1 180 ? 2.733 6.156 -14.157 1.00 65.19 180 TYR A C 1
ATOM 1474 O O . TYR A 1 180 ? 3.423 6.854 -14.894 1.00 65.19 180 TYR A O 1
ATOM 1482 N N . GLY A 1 181 ? 3.196 5.688 -12.994 1.00 71.88 181 GLY A N 1
ATOM 1483 C CA . GLY A 1 181 ? 4.599 5.813 -12.589 1.00 71.88 181 GLY A CA 1
ATOM 1484 C C . GLY A 1 181 ? 5.483 4.743 -13.238 1.00 71.88 181 GLY A C 1
ATOM 1485 O O . GLY A 1 181 ? 5.195 3.553 -13.096 1.00 71.88 181 GLY A O 1
ATOM 1486 N N . CYS A 1 182 ? 6.566 5.160 -13.897 1.00 77.81 182 CYS A N 1
ATOM 1487 C CA . CYS A 1 182 ? 7.623 4.277 -14.407 1.00 77.81 182 CYS A CA 1
ATOM 1488 C C . CYS A 1 182 ? 8.917 4.398 -13.589 1.00 77.81 182 CYS A C 1
ATOM 1490 O O . CYS A 1 182 ? 9.077 5.315 -12.786 1.00 77.81 182 CYS A O 1
ATOM 1492 N N . GLY A 1 183 ? 9.845 3.471 -13.819 1.00 75.50 183 GLY A N 1
ATOM 1493 C CA . GLY A 1 183 ? 11.131 3.364 -13.133 1.00 75.50 183 GLY A CA 1
ATOM 1494 C C . GLY A 1 183 ? 11.400 1.939 -12.668 1.00 75.50 183 GLY A C 1
ATOM 1495 O O . GLY A 1 183 ? 10.605 1.025 -12.918 1.00 75.50 183 GLY A O 1
ATOM 1496 N N . ASP A 1 184 ? 12.491 1.779 -11.925 1.00 66.06 184 ASP A N 1
ATOM 1497 C CA . ASP A 1 184 ? 12.592 0.676 -10.981 1.00 66.06 184 ASP A CA 1
ATOM 1498 C C . ASP A 1 184 ? 11.546 0.900 -9.881 1.00 66.06 184 ASP A C 1
ATOM 1500 O O . ASP A 1 184 ? 11.351 2.017 -9.396 1.00 66.06 184 ASP A O 1
ATOM 1504 N N . LEU A 1 185 ? 10.820 -0.152 -9.522 1.00 79.69 185 LEU A N 1
ATOM 1505 C CA . LEU A 1 185 ? 9.750 -0.100 -8.533 1.00 79.69 185 LEU A CA 1
ATOM 1506 C C . LEU A 1 185 ? 9.867 -1.230 -7.498 1.00 79.69 185 LEU A C 1
ATOM 1508 O O . LEU A 1 185 ? 8.903 -1.469 -6.751 1.00 79.69 185 LEU A O 1
ATOM 1512 N N . ILE A 1 186 ? 11.035 -1.884 -7.419 1.00 86.31 186 ILE A N 1
ATOM 1513 C CA . ILE A 1 186 ? 11.339 -2.929 -6.441 1.00 86.31 186 ILE A CA 1
ATOM 1514 C C . ILE A 1 186 ? 11.259 -2.332 -5.024 1.00 86.31 186 ILE A C 1
ATOM 1516 O O . ILE A 1 186 ? 11.872 -1.317 -4.711 1.00 86.31 186 ILE A O 1
ATOM 1520 N N . PHE A 1 187 ? 10.519 -2.905 -4.078 1.00 88.25 187 PHE A N 1
ATOM 1521 C CA . PHE A 1 187 ? 9.525 -3.975 -4.170 1.00 88.25 187 PHE A CA 1
ATOM 1522 C C . PHE A 1 187 ? 8.096 -3.407 -4.212 1.00 88.25 187 PHE A C 1
ATOM 1524 O O . PHE A 1 187 ? 7.843 -2.300 -3.740 1.00 88.25 187 PHE A O 1
ATOM 1531 N N . SER A 1 188 ? 7.151 -4.137 -4.812 1.00 91.25 188 SER A N 1
ATOM 1532 C CA . SER A 1 188 ? 5.868 -3.577 -5.272 1.00 91.25 188 SER A CA 1
ATOM 1533 C C . SER A 1 188 ? 5.037 -2.925 -4.156 1.00 91.25 188 SER A C 1
ATOM 1535 O O . SER A 1 188 ? 4.689 -3.566 -3.163 1.00 91.25 188 SER A O 1
ATOM 1537 N N . SER A 1 189 ? 4.624 -1.666 -4.356 1.00 91.00 189 SER A N 1
ATOM 1538 C CA . SER A 1 189 ? 3.744 -0.930 -3.433 1.00 91.00 189 SER A CA 1
ATOM 1539 C C . SER A 1 189 ? 2.413 -1.638 -3.183 1.00 91.00 189 SER A C 1
ATOM 1541 O O . SER A 1 189 ? 1.974 -1.723 -2.037 1.00 91.00 189 SER A O 1
ATOM 1543 N N . HIS A 1 190 ? 1.787 -2.191 -4.224 1.00 92.81 190 HIS A N 1
ATOM 1544 C CA . HIS A 1 190 ? 0.539 -2.948 -4.109 1.00 92.81 190 HIS A CA 1
ATOM 1545 C C . HIS A 1 190 ? 0.702 -4.143 -3.173 1.00 92.81 190 HIS A C 1
ATOM 1547 O O . HIS A 1 190 ? -0.162 -4.391 -2.329 1.00 92.81 190 HIS A O 1
ATOM 1553 N N . MET A 1 191 ? 1.840 -4.838 -3.275 1.00 95.88 191 MET A N 1
ATOM 1554 C CA . MET A 1 191 ? 2.191 -5.943 -2.387 1.00 95.88 191 MET A CA 1
ATOM 1555 C C . MET A 1 191 ? 2.514 -5.467 -0.968 1.00 95.88 191 MET A C 1
ATOM 1557 O O . MET A 1 191 ? 2.050 -6.103 -0.028 1.00 95.88 191 MET A O 1
ATOM 1561 N N . ILE A 1 192 ? 3.212 -4.336 -0.789 1.00 95.50 192 ILE A N 1
ATOM 1562 C CA . ILE A 1 192 ? 3.452 -3.718 0.531 1.00 95.50 192 ILE A CA 1
ATOM 1563 C C . ILE A 1 192 ? 2.128 -3.470 1.262 1.00 95.50 192 ILE A C 1
ATOM 1565 O O . ILE A 1 192 ? 1.914 -4.013 2.347 1.00 95.50 192 ILE A O 1
ATOM 1569 N N . PHE A 1 193 ? 1.217 -2.697 0.663 1.00 95.00 193 PHE A N 1
ATOM 1570 C CA . PHE A 1 193 ? -0.075 -2.384 1.278 1.00 95.00 193 PHE A CA 1
ATOM 1571 C C . PHE A 1 193 ? -0.903 -3.655 1.518 1.00 95.00 193 PHE A C 1
ATOM 1573 O O . PHE A 1 193 ? -1.361 -3.884 2.636 1.00 95.00 193 PHE A O 1
ATOM 1580 N N . THR A 1 194 ? -1.032 -4.526 0.512 1.00 96.12 194 THR A N 1
ATOM 1581 C CA . THR A 1 194 ? -1.816 -5.770 0.608 1.00 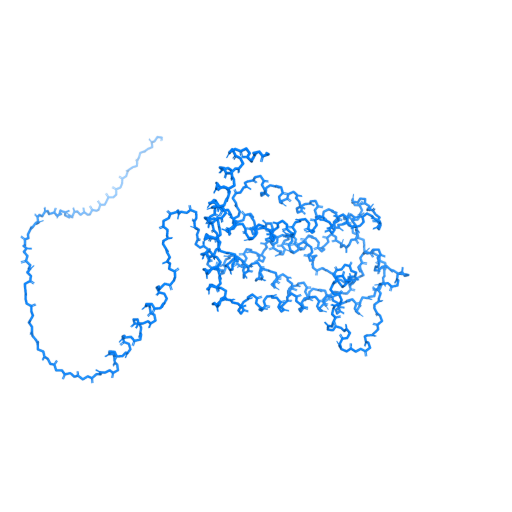96.12 194 THR A CA 1
ATOM 1582 C C . THR A 1 194 ? -1.298 -6.701 1.708 1.00 96.12 194 THR A C 1
ATOM 1584 O O . THR A 1 194 ? -2.087 -7.181 2.522 1.00 96.12 194 THR A O 1
ATOM 1587 N N . LEU A 1 195 ? 0.016 -6.933 1.794 1.00 96.94 195 LEU A N 1
ATOM 1588 C CA . LEU A 1 195 ? 0.609 -7.809 2.809 1.00 96.94 195 LEU A CA 1
ATOM 1589 C C . LEU A 1 195 ? 0.503 -7.211 4.218 1.00 96.94 195 LEU A C 1
ATOM 1591 O O . LEU A 1 195 ? 0.134 -7.939 5.140 1.00 96.94 195 LEU A O 1
ATOM 1595 N N . VAL A 1 196 ? 0.748 -5.904 4.401 1.00 96.56 196 VAL A N 1
ATOM 1596 C CA . VAL A 1 196 ? 0.556 -5.238 5.706 1.00 96.56 196 VAL A CA 1
ATOM 1597 C C . VAL A 1 196 ? -0.910 -5.322 6.144 1.00 96.56 196 VAL A C 1
ATOM 1599 O O . VAL A 1 196 ? -1.188 -5.674 7.293 1.00 96.56 196 VAL A O 1
ATOM 1602 N N . PHE A 1 197 ? -1.860 -5.057 5.245 1.00 95.38 197 PHE A N 1
ATOM 1603 C CA . PHE A 1 197 ? -3.293 -5.096 5.544 1.00 95.38 197 PHE A CA 1
ATOM 1604 C C . PHE A 1 197 ? -3.768 -6.513 5.888 1.00 95.38 197 PHE A C 1
ATOM 1606 O O . PHE A 1 197 ? -4.406 -6.712 6.924 1.00 95.38 197 PHE A O 1
ATOM 1613 N N . VAL A 1 198 ? -3.405 -7.522 5.089 1.00 95.69 198 VAL A N 1
ATOM 1614 C CA . VAL A 1 198 ? -3.815 -8.912 5.342 1.00 95.69 198 VAL A CA 1
ATOM 1615 C C . VAL A 1 198 ? -3.126 -9.494 6.577 1.00 95.69 198 VAL A C 1
ATOM 1617 O O . VAL A 1 198 ? -3.800 -10.156 7.365 1.00 95.69 198 VAL A O 1
ATOM 1620 N N . ARG A 1 199 ? -1.853 -9.173 6.859 1.00 95.19 199 ARG A N 1
ATOM 1621 C CA . ARG A 1 199 ? -1.215 -9.511 8.150 1.00 95.19 199 ARG A CA 1
ATOM 1622 C C . ARG A 1 199 ? -1.939 -8.873 9.335 1.00 95.19 199 ARG A C 1
ATOM 1624 O O . ARG A 1 199 ? -2.202 -9.552 10.327 1.00 95.19 199 ARG A O 1
ATOM 1631 N N . THR A 1 200 ? -2.300 -7.596 9.221 1.00 92.81 200 THR A N 1
ATOM 1632 C CA . THR A 1 200 ? -3.017 -6.861 10.273 1.00 92.81 200 THR A CA 1
ATOM 1633 C C . THR A 1 200 ? -4.404 -7.467 10.519 1.00 92.81 200 THR A C 1
ATOM 1635 O O . THR A 1 200 ? -4.772 -7.728 11.667 1.00 92.81 200 THR A O 1
ATOM 1638 N N . TYR A 1 201 ? -5.144 -7.801 9.457 1.00 92.25 201 TYR A N 1
ATOM 1639 C CA . TYR A 1 201 ? -6.412 -8.526 9.559 1.00 92.25 201 TYR A CA 1
ATOM 1640 C C . TYR A 1 201 ? -6.225 -9.942 10.133 1.00 92.25 201 TYR A C 1
ATOM 1642 O O . TYR A 1 201 ? -7.031 -10.406 10.942 1.00 92.25 201 TYR A O 1
ATOM 1650 N N . HIS A 1 202 ? -5.145 -10.636 9.767 1.00 92.50 202 HIS A N 1
ATOM 1651 C CA . HIS A 1 202 ? -4.846 -11.971 10.274 1.00 92.50 202 HIS A CA 1
ATOM 1652 C C . HIS A 1 202 ? -4.583 -11.973 11.786 1.00 92.50 202 HIS A C 1
ATOM 1654 O O . HIS A 1 202 ? -5.046 -12.884 12.474 1.00 92.50 202 HIS A O 1
ATOM 1660 N N . LYS A 1 203 ? -3.913 -10.945 12.324 1.00 89.94 203 LYS A N 1
ATOM 1661 C CA . LYS A 1 203 ? -3.679 -10.788 13.768 1.00 89.94 203 LYS A CA 1
ATOM 1662 C C . LYS A 1 203 ? -4.957 -10.375 14.513 1.00 89.94 203 LYS A C 1
ATOM 1664 O O . LYS A 1 203 ? -5.445 -11.112 15.372 1.00 89.94 203 LYS A O 1
ATOM 1669 N N . TYR A 1 204 ? -5.550 -9.235 14.154 1.00 87.12 204 TYR A N 1
ATOM 1670 C CA . TYR A 1 204 ? -6.612 -8.614 14.962 1.00 87.12 204 TYR A CA 1
ATOM 1671 C C . TYR A 1 204 ? -8.041 -9.025 14.561 1.00 87.12 204 TYR A C 1
ATOM 1673 O O . TYR A 1 204 ? -8.937 -9.032 15.409 1.00 87.12 204 TYR A O 1
ATOM 1681 N N . GLY A 1 205 ? -8.273 -9.430 13.309 1.00 86.38 205 GLY A N 1
ATOM 1682 C CA . GLY A 1 205 ? -9.577 -9.894 12.824 1.00 86.38 205 GLY A CA 1
ATOM 1683 C C . GLY A 1 205 ? -10.042 -11.206 13.472 1.00 86.38 205 GLY A C 1
ATOM 1684 O O . GLY A 1 205 ? -9.238 -12.026 13.919 1.00 86.38 205 GLY A O 1
ATOM 1685 N N . SER A 1 206 ? -11.359 -11.424 13.508 1.00 83.75 206 SER A N 1
ATOM 1686 C CA . SER A 1 206 ? -11.996 -12.583 14.159 1.00 83.75 206 SER A CA 1
ATOM 1687 C C . SER A 1 206 ? -12.486 -13.661 13.180 1.00 83.75 206 SER A C 1
ATOM 1689 O O . SER A 1 206 ? -12.348 -14.854 13.450 1.00 83.75 206 SER A O 1
ATOM 1691 N N . LYS A 1 207 ? -13.040 -13.273 12.023 1.00 87.81 207 LYS A N 1
ATOM 1692 C CA . LYS A 1 207 ? -13.713 -14.194 11.089 1.00 87.81 207 LYS A CA 1
ATOM 1693 C C . LYS A 1 207 ? -12.707 -15.054 10.305 1.00 87.81 207 LYS A C 1
ATOM 1695 O O . LYS A 1 207 ? -12.073 -14.564 9.373 1.00 87.81 207 LYS A O 1
ATOM 1700 N N . ARG A 1 208 ? -12.606 -16.353 10.634 1.00 90.12 208 ARG A N 1
ATOM 1701 C CA . ARG A 1 208 ? -11.701 -17.327 9.971 1.00 90.12 208 ARG A CA 1
ATOM 1702 C C . ARG A 1 208 ? -11.844 -17.340 8.440 1.00 90.12 208 ARG A C 1
ATOM 1704 O O . ARG A 1 208 ? -10.840 -17.240 7.746 1.00 90.12 208 ARG A O 1
ATOM 1711 N N . PHE A 1 209 ? -13.077 -17.374 7.925 1.00 93.50 209 PHE A N 1
ATOM 1712 C CA . PHE A 1 209 ? -13.354 -17.342 6.480 1.00 93.50 209 PHE A CA 1
ATOM 1713 C C . PHE A 1 209 ? -12.745 -16.113 5.785 1.00 93.50 209 PHE A C 1
ATOM 1715 O O . PHE A 1 209 ? -12.126 -16.240 4.735 1.00 93.50 209 PHE A O 1
ATOM 1722 N N . VAL A 1 210 ? -12.843 -14.931 6.404 1.00 92.12 210 VAL A N 1
ATOM 1723 C CA . VAL A 1 210 ? -12.291 -13.692 5.832 1.00 92.12 210 VAL A CA 1
ATOM 1724 C C . VAL A 1 210 ? -10.760 -13.698 5.872 1.00 92.12 210 VAL A C 1
ATOM 1726 O O . VAL A 1 210 ? -10.144 -13.189 4.946 1.00 92.12 210 VAL A O 1
ATOM 1729 N N . LYS A 1 211 ? -10.125 -14.332 6.872 1.00 94.06 211 LYS A N 1
ATOM 1730 C CA . LYS A 1 211 ? -8.660 -14.533 6.886 1.00 94.06 211 LYS A CA 1
ATOM 1731 C C . LYS A 1 211 ? -8.192 -15.425 5.732 1.00 94.06 211 LYS A C 1
ATOM 1733 O O . LYS A 1 211 ? -7.206 -15.100 5.081 1.00 94.06 211 LYS A O 1
ATOM 1738 N N . MET A 1 212 ? -8.908 -16.521 5.475 1.00 96.00 212 MET A N 1
ATOM 1739 C CA . MET A 1 212 ? -8.639 -17.424 4.350 1.00 96.00 212 MET A CA 1
ATOM 1740 C C . MET A 1 212 ? -8.813 -16.701 3.008 1.00 96.00 212 MET A C 1
ATOM 1742 O O . MET A 1 212 ? -7.892 -16.695 2.195 1.00 96.00 212 MET A O 1
ATOM 1746 N N . LEU A 1 213 ? -9.953 -16.029 2.811 1.00 96.00 213 LEU A N 1
ATOM 1747 C CA . LEU A 1 213 ? -10.225 -15.240 1.609 1.00 96.00 213 LEU A CA 1
ATOM 1748 C C . LEU A 1 213 ? -9.164 -14.152 1.400 1.00 96.00 213 LEU A C 1
ATOM 1750 O O . LEU A 1 213 ? -8.649 -14.014 0.298 1.00 96.00 213 LEU A O 1
ATOM 1754 N N . ALA A 1 214 ? -8.783 -13.423 2.450 1.00 95.50 214 ALA A N 1
ATOM 1755 C CA . ALA A 1 214 ? -7.761 -12.386 2.370 1.00 95.50 214 ALA A CA 1
ATOM 1756 C C . ALA A 1 214 ? -6.410 -12.935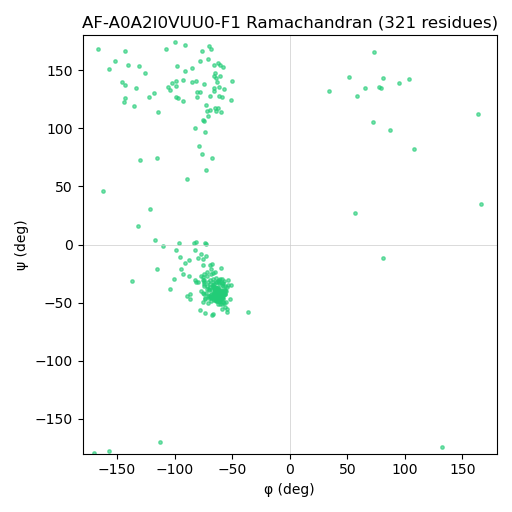 1.876 1.00 95.50 214 ALA A C 1
ATOM 1758 O O . ALA A 1 214 ? -5.810 -12.327 0.996 1.00 95.50 214 ALA A O 1
ATOM 1759 N N . TRP A 1 215 ? -5.963 -14.101 2.359 1.00 97.19 215 TRP A N 1
ATOM 1760 C CA . TRP A 1 215 ? -4.742 -14.748 1.858 1.00 97.19 215 TRP A CA 1
ATOM 1761 C C . TRP A 1 215 ? -4.855 -15.205 0.396 1.00 97.19 215 TRP A C 1
ATOM 1763 O O . TRP A 1 215 ? -3.932 -14.961 -0.379 1.00 97.19 215 TRP A O 1
ATOM 1773 N N . VAL A 1 216 ? -5.990 -15.789 -0.010 1.00 97.19 216 VAL A N 1
ATOM 1774 C CA . VAL A 1 216 ? -6.254 -16.134 -1.423 1.00 97.19 216 VAL A CA 1
ATOM 1775 C C . VAL A 1 216 ? -6.199 -14.883 -2.310 1.00 97.19 216 VAL A C 1
ATOM 1777 O O . VAL A 1 216 ? -5.597 -14.913 -3.380 1.00 97.19 216 VAL A O 1
ATOM 1780 N N . MET A 1 217 ? -6.744 -13.759 -1.838 1.00 96.19 217 MET A N 1
ATOM 1781 C CA . MET A 1 217 ? -6.715 -12.475 -2.546 1.00 96.19 217 MET A CA 1
ATOM 1782 C C . MET A 1 217 ? -5.287 -11.911 -2.672 1.00 96.19 217 MET A C 1
ATOM 1784 O O . MET A 1 217 ? -4.969 -11.350 -3.716 1.00 96.19 217 MET A O 1
ATOM 1788 N N . VAL A 1 218 ? -4.391 -12.111 -1.690 1.00 97.06 218 VAL A N 1
ATOM 1789 C CA . VAL A 1 218 ? -2.957 -11.749 -1.827 1.00 97.06 218 VAL A CA 1
ATOM 1790 C C . VAL A 1 218 ? -2.266 -12.580 -2.911 1.00 97.06 218 VAL A C 1
ATOM 1792 O O . VAL A 1 218 ? -1.481 -12.045 -3.696 1.00 97.06 218 VAL A O 1
ATOM 1795 N N . ILE A 1 219 ? -2.552 -13.883 -2.977 1.00 97.06 219 ILE A N 1
ATOM 1796 C CA . ILE A 1 219 ? -1.979 -14.777 -3.993 1.00 97.06 219 ILE A CA 1
ATOM 1797 C C . ILE A 1 219 ? -2.495 -14.379 -5.384 1.00 97.06 219 ILE A C 1
ATOM 1799 O O . ILE A 1 219 ? -1.696 -14.173 -6.295 1.00 97.06 219 ILE A O 1
ATOM 1803 N N . ALA A 1 220 ? -3.805 -14.162 -5.533 1.00 96.56 220 ALA A N 1
ATOM 1804 C CA . ALA A 1 220 ? -4.402 -13.676 -6.777 1.00 96.56 220 ALA A CA 1
ATOM 1805 C C . ALA A 1 220 ? -3.829 -12.310 -7.207 1.00 96.56 220 ALA A C 1
ATOM 1807 O O . ALA A 1 220 ? -3.476 -12.137 -8.372 1.00 96.56 220 ALA A O 1
ATOM 1808 N N . GLN A 1 221 ? -3.656 -11.371 -6.269 1.00 96.12 221 GLN A N 1
ATOM 1809 C CA . GLN A 1 221 ? -3.022 -10.072 -6.521 1.00 96.12 221 GLN A CA 1
ATOM 1810 C C . GLN A 1 221 ? -1.572 -10.230 -6.999 1.00 96.12 221 GLN A C 1
ATOM 1812 O O . GLN A 1 221 ? -1.179 -9.576 -7.962 1.00 96.12 221 GLN A O 1
ATOM 1817 N N . SER A 1 222 ? -0.798 -11.125 -6.372 1.00 96.44 222 SER A N 1
ATOM 1818 C CA . SER A 1 222 ? 0.590 -11.424 -6.759 1.00 96.44 222 SER A CA 1
ATOM 1819 C C . SER A 1 222 ? 0.666 -11.885 -8.219 1.00 96.44 222 SER A C 1
ATOM 1821 O O . SER A 1 222 ? 1.433 -11.336 -9.008 1.00 96.44 222 SER A O 1
ATOM 1823 N N . LEU A 1 223 ? -0.174 -12.857 -8.595 1.00 96.00 223 LEU A N 1
ATOM 1824 C CA . LEU A 1 223 ? -0.218 -13.413 -9.950 1.00 96.00 223 LEU A CA 1
ATOM 1825 C C . LEU A 1 223 ? -0.697 -12.375 -10.976 1.00 96.00 223 LEU A C 1
ATOM 1827 O O . LEU A 1 223 ? -0.081 -12.228 -12.029 1.00 96.00 223 LEU A O 1
ATOM 1831 N N . LEU A 1 224 ? -1.750 -11.610 -10.666 1.00 94.81 224 LEU A N 1
ATOM 1832 C CA . LEU A 1 224 ? -2.286 -10.580 -11.562 1.00 94.81 224 LEU A CA 1
ATOM 1833 C C . LEU A 1 224 ? -1.317 -9.411 -11.777 1.00 94.81 224 LEU A C 1
ATOM 1835 O O . LEU A 1 224 ? -1.291 -8.854 -12.871 1.00 94.81 224 LEU A O 1
ATOM 1839 N N . ILE A 1 225 ? -0.493 -9.045 -10.793 1.00 93.62 225 ILE A N 1
ATOM 1840 C CA . ILE A 1 225 ? 0.566 -8.034 -10.959 1.00 93.62 225 ILE A CA 1
ATOM 1841 C C . ILE A 1 225 ? 1.606 -8.478 -12.008 1.00 93.62 225 ILE A C 1
ATOM 1843 O O . ILE A 1 225 ? 1.949 -7.702 -12.902 1.00 93.62 225 ILE A O 1
ATOM 1847 N N . ILE A 1 226 ? 2.056 -9.735 -11.942 1.00 94.62 226 ILE A N 1
ATOM 1848 C CA . ILE A 1 226 ? 3.061 -10.304 -12.859 1.00 94.62 226 ILE A CA 1
ATOM 1849 C C . ILE A 1 226 ? 2.452 -10.546 -14.255 1.00 94.62 226 ILE A C 1
ATOM 1851 O O . ILE A 1 226 ? 3.052 -10.233 -15.286 1.00 94.62 226 ILE A O 1
ATOM 1855 N N . ALA A 1 227 ? 1.222 -11.060 -14.314 1.00 93.50 227 ALA A N 1
ATOM 1856 C CA . ALA A 1 227 ? 0.505 -11.331 -15.562 1.00 93.50 227 ALA A CA 1
ATOM 1857 C C . ALA A 1 227 ? 0.039 -10.040 -16.277 1.00 93.50 227 ALA A C 1
ATOM 1859 O O . ALA A 1 227 ? -0.040 -9.993 -17.504 1.00 93.50 227 ALA A O 1
ATOM 1860 N N . SER A 1 228 ? -0.196 -8.951 -15.533 1.00 91.56 228 SER A N 1
ATOM 1861 C CA . SER A 1 228 ? -0.423 -7.607 -16.095 1.00 91.56 228 SER A CA 1
ATOM 1862 C C . SER A 1 228 ? 0.869 -6.860 -16.465 1.00 91.56 228 SER A C 1
ATOM 1864 O O . SER A 1 228 ? 0.788 -5.730 -16.941 1.00 91.56 228 SER A O 1
ATOM 1866 N N . ARG A 1 229 ? 2.048 -7.484 -16.287 1.00 91.19 229 ARG A N 1
ATOM 1867 C CA . ARG A 1 229 ? 3.384 -6.938 -16.606 1.00 91.19 229 ARG A CA 1
ATOM 1868 C C . ARG A 1 229 ? 3.700 -5.600 -15.919 1.00 91.19 229 ARG A C 1
ATOM 1870 O O . ARG A 1 229 ? 4.488 -4.823 -16.441 1.00 91.19 229 ARG A O 1
ATOM 1877 N N . LYS A 1 230 ? 3.101 -5.304 -14.761 1.00 88.38 230 LYS A N 1
ATOM 1878 C CA . LYS A 1 230 ? 3.326 -4.032 -14.038 1.00 88.38 230 LYS A CA 1
ATOM 1879 C C . LYS A 1 230 ? 4.611 -4.000 -13.226 1.00 88.38 230 LYS A C 1
ATOM 1881 O O . LYS A 1 230 ? 5.212 -2.945 -13.074 1.00 88.38 230 LYS A O 1
ATOM 1886 N N . HIS A 1 231 ? 4.996 -5.160 -12.720 1.00 92.44 231 HIS A N 1
ATOM 1887 C CA . HIS A 1 231 ? 6.167 -5.399 -11.893 1.00 92.44 231 HIS A CA 1
ATOM 1888 C C . HIS A 1 231 ? 6.797 -6.722 -12.323 1.00 92.44 231 HIS A C 1
ATOM 1890 O O . HIS A 1 231 ? 6.081 -7.601 -12.817 1.00 92.44 231 HIS A O 1
ATOM 1896 N N . TYR A 1 232 ? 8.098 -6.882 -12.096 1.00 93.31 232 TYR A N 1
ATOM 1897 C CA . TYR A 1 232 ? 8.749 -8.180 -12.240 1.00 93.31 232 TYR A CA 1
ATOM 1898 C C . TYR A 1 232 ? 8.415 -9.091 -11.043 1.00 93.31 232 TYR A C 1
ATOM 1900 O O . TYR A 1 232 ? 7.925 -8.647 -9.998 1.00 93.31 232 TYR A O 1
ATOM 1908 N N . THR A 1 233 ? 8.700 -10.388 -11.163 1.00 94.69 233 THR A N 1
ATOM 1909 C CA . THR A 1 233 ? 8.591 -11.342 -10.047 1.00 94.69 233 THR A CA 1
ATOM 1910 C C . THR A 1 233 ? 9.446 -10.945 -8.860 1.00 94.69 233 THR A C 1
ATOM 1912 O O . THR A 1 233 ? 9.006 -11.142 -7.729 1.00 94.69 233 THR A O 1
ATOM 1915 N N . VAL A 1 234 ? 10.629 -10.364 -9.084 1.00 94.19 234 VAL A N 1
ATOM 1916 C CA . VAL A 1 234 ? 11.509 -9.912 -8.001 1.00 94.19 234 VAL A CA 1
ATOM 1917 C C . VAL A 1 234 ? 10.803 -8.877 -7.120 1.00 94.19 234 VAL A C 1
ATOM 1919 O O . VAL A 1 234 ? 10.748 -9.069 -5.909 1.00 94.19 234 VAL A O 1
ATOM 1922 N N . ASP A 1 235 ? 10.118 -7.879 -7.687 1.00 93.75 235 ASP A N 1
ATOM 1923 C CA . ASP A 1 235 ? 9.352 -6.875 -6.937 1.00 93.75 235 ASP A CA 1
ATOM 1924 C C . ASP A 1 235 ? 8.277 -7.504 -6.029 1.00 93.75 235 ASP A C 1
ATOM 1926 O O . ASP A 1 235 ? 7.927 -6.940 -4.990 1.00 93.75 235 ASP A O 1
ATOM 1930 N N . VAL A 1 236 ? 7.717 -8.648 -6.436 1.00 95.31 236 VAL A N 1
ATOM 1931 C CA . VAL A 1 236 ? 6.652 -9.365 -5.720 1.00 95.31 236 VAL A CA 1
ATOM 1932 C C . VAL A 1 236 ? 7.239 -10.315 -4.672 1.00 95.31 236 VAL A C 1
ATOM 1934 O O . VAL A 1 236 ? 6.802 -10.300 -3.522 1.00 95.31 236 VAL A O 1
ATOM 1937 N N . VAL A 1 237 ? 8.257 -11.103 -5.024 1.00 95.69 237 VAL A N 1
ATOM 1938 C CA . VAL A 1 237 ? 8.942 -12.048 -4.123 1.00 95.69 237 VAL A CA 1
ATOM 1939 C C . VAL A 1 237 ? 9.682 -11.307 -3.005 1.00 95.69 237 VAL A C 1
ATOM 1941 O O . VAL A 1 237 ? 9.563 -11.686 -1.838 1.00 95.69 237 VAL A O 1
ATOM 1944 N N . VAL A 1 238 ? 10.365 -10.203 -3.331 1.00 94.88 238 VAL A N 1
ATOM 1945 C CA . VAL A 1 238 ? 11.028 -9.330 -2.349 1.00 94.88 238 VAL A CA 1
ATOM 1946 C C . VAL A 1 238 ? 10.003 -8.702 -1.407 1.00 94.88 238 VAL A C 1
ATOM 1948 O O . VAL A 1 238 ? 10.239 -8.670 -0.197 1.00 94.88 238 VAL A O 1
ATOM 1951 N N . ALA A 1 239 ? 8.833 -8.282 -1.906 1.00 95.69 239 ALA A N 1
ATOM 1952 C CA . ALA A 1 239 ? 7.752 -7.805 -1.044 1.00 95.69 239 ALA A CA 1
ATOM 1953 C C . ALA A 1 239 ? 7.247 -8.903 -0.096 1.00 95.69 239 ALA A C 1
ATOM 1955 O O . ALA A 1 239 ? 7.055 -8.638 1.092 1.00 95.69 239 ALA A O 1
ATOM 1956 N N . TRP A 1 240 ? 7.079 -10.136 -0.588 1.00 96.62 240 TRP A N 1
ATOM 1957 C CA . TRP A 1 240 ? 6.629 -11.264 0.228 1.00 96.62 240 TRP A CA 1
ATOM 1958 C C . TRP A 1 240 ? 7.534 -11.501 1.439 1.00 96.62 240 TRP A C 1
ATOM 1960 O O . TRP A 1 240 ? 7.016 -11.483 2.557 1.00 96.62 240 TRP A O 1
ATOM 1970 N N . TYR A 1 241 ? 8.853 -11.666 1.286 1.00 95.19 241 TYR A N 1
ATOM 1971 C CA . TYR A 1 241 ? 9.703 -11.882 2.466 1.00 95.19 241 TYR A CA 1
ATOM 1972 C C . TYR A 1 241 ? 9.919 -10.597 3.285 1.00 95.19 241 TYR A C 1
ATOM 1974 O O . TYR A 1 241 ? 9.784 -10.630 4.511 1.00 95.19 241 TYR A O 1
ATOM 1982 N N . THR A 1 242 ? 10.166 -9.451 2.639 1.00 95.38 242 THR A N 1
ATOM 1983 C CA . THR A 1 242 ? 10.527 -8.203 3.339 1.00 95.38 242 THR A CA 1
ATOM 1984 C C . THR A 1 242 ? 9.382 -7.683 4.200 1.00 95.38 242 THR A C 1
ATOM 1986 O O . THR A 1 242 ? 9.592 -7.371 5.369 1.00 95.38 242 THR A O 1
ATOM 1989 N N . VAL A 1 243 ? 8.147 -7.654 3.686 1.00 96.19 243 VAL A N 1
ATOM 1990 C CA . VAL A 1 243 ? 6.992 -7.169 4.464 1.00 96.19 243 VAL A CA 1
ATOM 1991 C C . VAL A 1 243 ? 6.672 -8.123 5.617 1.00 96.19 243 VAL A C 1
ATOM 1993 O O . VAL A 1 243 ? 6.376 -7.676 6.725 1.00 96.19 243 VAL A O 1
ATOM 1996 N N . ASN A 1 244 ? 6.775 -9.440 5.403 1.00 95.06 244 ASN A N 1
ATOM 1997 C CA . ASN A 1 244 ? 6.562 -10.424 6.468 1.00 95.06 244 ASN A CA 1
ATOM 1998 C C . ASN A 1 244 ? 7.590 -10.285 7.608 1.00 95.06 244 ASN A C 1
ATOM 2000 O O . ASN A 1 244 ? 7.214 -10.450 8.774 1.00 95.06 244 ASN A O 1
ATOM 2004 N N . PHE A 1 245 ? 8.843 -9.950 7.281 1.00 94.69 245 PHE A N 1
ATOM 2005 C CA . PHE A 1 245 ? 9.919 -9.682 8.237 1.00 94.69 245 PHE A CA 1
ATOM 2006 C C . PHE A 1 245 ? 9.751 -8.333 8.954 1.00 94.69 245 PHE A C 1
ATOM 2008 O O . PHE A 1 245 ? 9.795 -8.288 10.181 1.00 94.69 245 PHE A O 1
ATOM 2015 N N . VAL A 1 246 ? 9.464 -7.245 8.228 1.00 94.75 246 VAL A N 1
ATOM 2016 C CA . VAL A 1 246 ? 9.222 -5.914 8.820 1.00 94.75 246 VAL A CA 1
ATOM 2017 C C . VAL A 1 246 ? 8.034 -5.940 9.782 1.00 94.75 246 VAL A C 1
ATOM 2019 O O . VAL A 1 246 ? 8.146 -5.431 10.895 1.00 94.75 246 VAL A O 1
ATOM 2022 N N . VAL A 1 247 ? 6.920 -6.585 9.413 1.00 93.19 247 VAL A N 1
ATOM 2023 C CA . VAL A 1 247 ? 5.763 -6.735 10.313 1.00 93.19 247 VAL A CA 1
ATOM 2024 C C . VAL A 1 247 ? 6.140 -7.515 11.577 1.00 93.19 247 VAL A C 1
ATOM 2026 O O . VAL A 1 247 ? 5.705 -7.135 12.659 1.00 93.19 247 VAL A O 1
ATOM 2029 N N . PHE A 1 248 ? 6.965 -8.564 11.467 1.00 92.44 248 PHE A N 1
ATOM 2030 C CA . PHE A 1 248 ? 7.461 -9.310 12.629 1.00 92.44 248 PHE A CA 1
ATOM 2031 C C . PHE A 1 248 ? 8.338 -8.436 13.540 1.00 92.44 248 PHE A C 1
ATOM 2033 O O . PHE A 1 248 ? 8.079 -8.377 14.738 1.00 92.44 248 PHE A O 1
ATOM 2040 N N . LEU A 1 249 ? 9.300 -7.686 12.987 1.00 92.38 249 LEU A N 1
ATOM 2041 C CA . LEU A 1 249 ? 10.144 -6.771 13.766 1.00 92.38 249 LEU A CA 1
ATOM 2042 C C . LEU A 1 249 ? 9.331 -5.682 14.481 1.00 92.38 249 LEU A C 1
ATOM 2044 O O . LEU A 1 249 ? 9.575 -5.409 15.655 1.00 92.38 249 LEU A O 1
ATOM 2048 N N . VAL A 1 250 ? 8.357 -5.070 13.798 1.00 90.06 250 VAL A N 1
ATOM 2049 C CA . VAL A 1 250 ? 7.492 -4.032 14.384 1.00 90.06 250 VAL A CA 1
ATOM 2050 C C . VAL A 1 250 ? 6.603 -4.619 15.487 1.00 90.06 250 VAL A C 1
ATOM 2052 O O . VAL A 1 250 ? 6.515 -4.035 16.567 1.00 90.06 250 VAL A O 1
ATOM 2055 N N . ASP A 1 251 ? 6.009 -5.799 15.276 1.00 87.88 251 ASP A N 1
ATOM 2056 C CA . ASP A 1 251 ? 5.253 -6.512 16.317 1.00 87.88 251 ASP A CA 1
ATOM 2057 C C . ASP A 1 251 ? 6.135 -6.920 17.516 1.00 87.88 251 ASP A C 1
ATOM 2059 O O . ASP A 1 251 ? 5.655 -6.912 18.644 1.00 87.88 251 ASP A O 1
ATOM 2063 N N . SER A 1 252 ? 7.420 -7.233 17.308 1.00 87.12 252 SER A N 1
ATOM 2064 C CA . SER A 1 252 ? 8.378 -7.547 18.384 1.00 87.12 252 SER A CA 1
ATOM 2065 C C . SER A 1 252 ? 8.910 -6.323 19.145 1.00 87.12 252 SER A C 1
ATOM 2067 O O . SER A 1 252 ? 9.622 -6.488 20.136 1.00 87.12 252 SER A O 1
ATOM 2069 N N . LYS A 1 253 ? 8.616 -5.096 18.693 1.00 87.38 253 LYS A N 1
ATOM 2070 C CA . LYS A 1 253 ? 9.056 -3.843 19.342 1.00 87.38 253 LYS A CA 1
ATOM 2071 C C . LYS A 1 253 ? 7.911 -2.992 19.888 1.00 87.38 253 LYS A C 1
ATOM 2073 O O . LYS A 1 253 ? 8.151 -2.171 20.770 1.00 87.38 253 LYS A O 1
ATOM 2078 N N . LEU A 1 254 ? 6.683 -3.175 19.404 1.00 82.50 254 LEU A N 1
ATOM 2079 C CA . LEU A 1 254 ? 5.502 -2.478 19.912 1.00 82.50 254 LEU A CA 1
ATOM 2080 C C . LEU A 1 254 ? 4.726 -3.381 20.887 1.00 82.50 254 LEU A C 1
ATOM 2082 O O . LEU A 1 254 ? 4.333 -4.474 20.483 1.00 82.50 254 LEU A O 1
ATOM 2086 N N . PRO A 1 255 ? 4.416 -2.933 22.122 1.00 77.94 255 PRO A N 1
ATOM 2087 C CA . PRO A 1 255 ? 3.652 -3.736 23.084 1.00 77.94 255 PRO A CA 1
ATOM 2088 C C . PRO A 1 255 ? 2.293 -4.135 22.500 1.00 77.94 255 PRO A C 1
ATOM 2090 O O . PRO A 1 255 ? 1.757 -3.421 21.649 1.00 77.94 255 PRO A O 1
ATOM 2093 N N . GLU A 1 256 ? 1.712 -5.253 22.931 1.00 75.75 256 GLU A N 1
ATOM 2094 C CA . GLU A 1 256 ? 0.423 -5.711 22.395 1.00 75.75 256 GLU A CA 1
ATOM 2095 C C . GLU A 1 256 ? -0.718 -4.708 22.661 1.00 75.75 256 GLU A C 1
ATOM 2097 O O . GLU A 1 256 ? -0.646 -3.863 23.556 1.00 75.75 256 GLU A O 1
ATOM 2102 N N . MET A 1 257 ? -1.774 -4.754 21.842 1.00 74.81 257 MET A N 1
ATOM 2103 C CA . MET A 1 257 ? -2.972 -3.942 22.091 1.00 74.81 257 MET A CA 1
ATOM 2104 C C . MET A 1 257 ? -3.864 -4.620 23.139 1.00 74.81 257 MET A C 1
ATOM 2106 O O . MET A 1 257 ? -4.028 -5.837 23.067 1.00 74.81 257 MET A O 1
ATOM 2110 N N . PRO A 1 258 ? -4.490 -3.866 24.063 1.00 67.44 258 PRO A N 1
ATOM 2111 C CA . PRO A 1 258 ? -5.426 -4.438 25.027 1.00 67.44 258 PRO A CA 1
ATOM 2112 C C . PRO A 1 258 ? -6.650 -5.016 24.300 1.00 67.44 258 PRO A C 1
ATOM 2114 O O . PRO A 1 258 ? -7.412 -4.276 23.670 1.00 67.44 258 PRO A O 1
ATOM 2117 N N . ASP A 1 259 ? -6.837 -6.337 24.376 1.00 68.44 259 ASP A N 1
ATOM 2118 C CA . ASP A 1 259 ? -7.956 -7.018 23.722 1.00 68.44 259 ASP A CA 1
ATOM 2119 C C . ASP A 1 259 ? -9.266 -6.747 24.485 1.00 68.44 259 ASP A C 1
ATOM 2121 O O . ASP A 1 259 ? -9.521 -7.284 25.564 1.00 68.44 259 ASP A O 1
ATOM 2125 N N . ARG A 1 260 ? -10.122 -5.903 23.897 1.00 67.88 260 ARG A N 1
ATOM 2126 C CA . ARG A 1 260 ? -11.439 -5.529 24.450 1.00 67.88 260 ARG A CA 1
ATOM 2127 C C . ARG A 1 260 ? -12.492 -6.651 24.342 1.00 67.88 260 ARG A C 1
ATOM 2129 O O . ARG A 1 260 ? -13.632 -6.432 24.748 1.00 67.88 260 ARG A O 1
ATOM 2136 N N . SER A 1 261 ? -12.145 -7.833 23.813 1.00 61.94 261 SER A N 1
ATOM 2137 C CA . SER A 1 261 ? -13.069 -8.968 23.663 1.00 61.94 261 SER A CA 1
ATOM 2138 C C . SER A 1 261 ? -13.483 -9.591 25.002 1.00 61.94 261 SER A C 1
ATOM 2140 O O . SER A 1 261 ? -14.520 -10.253 25.062 1.00 61.94 261 SER A O 1
ATOM 2142 N N . GLY A 1 262 ? -12.703 -9.385 26.068 1.00 50.81 262 GLY A N 1
ATOM 2143 C CA . GLY A 1 262 ? -13.115 -9.667 27.442 1.00 50.81 262 GLY A CA 1
ATOM 2144 C C . GLY A 1 262 ? -13.941 -8.504 27.989 1.00 50.81 262 GLY A C 1
ATOM 2145 O O . GLY A 1 262 ? -13.389 -7.483 28.395 1.00 50.81 262 GLY A O 1
ATOM 2146 N N . GLY A 1 263 ? -15.267 -8.643 27.991 1.00 48.69 263 GLY A N 1
ATOM 2147 C CA . GLY A 1 263 ? -16.202 -7.584 28.379 1.00 48.69 263 GLY A CA 1
ATOM 2148 C C . GLY A 1 263 ? -16.254 -7.291 29.882 1.00 48.69 263 GLY A C 1
ATOM 2149 O O . GLY A 1 263 ? -17.300 -7.506 30.480 1.00 48.69 263 GLY A O 1
ATOM 2150 N N . ASN A 1 264 ? -15.156 -6.812 30.482 1.00 38.62 264 ASN A N 1
ATOM 2151 C CA . ASN A 1 264 ? -15.133 -6.220 31.830 1.00 38.62 264 ASN A CA 1
ATOM 2152 C C . ASN A 1 264 ? -13.872 -5.364 32.111 1.00 38.62 264 ASN A C 1
ATOM 2154 O O . ASN A 1 264 ? -13.255 -5.457 33.169 1.00 38.62 264 ASN A O 1
ATOM 2158 N N . GLN A 1 265 ? -13.487 -4.488 31.174 1.00 41.22 265 GLN A N 1
ATOM 2159 C CA . GLN A 1 265 ? -12.587 -3.365 31.475 1.00 41.22 265 GLN A CA 1
ATOM 2160 C C . GLN A 1 265 ? -13.328 -2.036 31.296 1.00 41.22 265 GLN A C 1
ATOM 2162 O O . GLN A 1 265 ? -13.762 -1.686 30.195 1.00 41.22 265 GLN A O 1
ATOM 2167 N N . ALA A 1 266 ? -13.509 -1.331 32.415 1.00 38.25 266 ALA A N 1
ATOM 2168 C CA . ALA A 1 266 ? -14.142 -0.019 32.483 1.00 38.25 266 ALA A CA 1
ATOM 2169 C C . ALA A 1 266 ? -13.259 1.081 31.862 1.00 38.25 266 ALA A C 1
ATOM 2171 O O . ALA A 1 266 ? -12.095 0.859 31.526 1.00 38.25 266 ALA A O 1
ATOM 2172 N N . LEU A 1 267 ? -13.820 2.285 31.708 1.00 44.03 267 LEU A N 1
ATOM 2173 C CA . LEU A 1 267 ? -13.100 3.432 31.156 1.00 44.03 267 LEU A CA 1
ATOM 2174 C C . LEU A 1 267 ? -11.897 3.820 32.031 1.00 44.03 267 LEU A C 1
ATOM 2176 O O . LEU A 1 267 ? -12.069 4.310 33.142 1.00 44.03 267 LEU A O 1
ATOM 2180 N N . LEU A 1 268 ? -10.692 3.720 31.469 1.00 37.97 268 LEU A N 1
ATOM 2181 C CA . LEU A 1 268 ? -9.514 4.483 31.883 1.00 37.97 268 LEU A CA 1
ATOM 2182 C C . LEU A 1 268 ? -8.846 5.031 30.612 1.00 37.97 268 LEU A C 1
ATOM 2184 O O . LEU A 1 268 ? -8.734 4.308 29.620 1.00 37.97 268 LEU A O 1
ATOM 2188 N N . PRO A 1 269 ? -8.464 6.321 30.623 1.00 41.97 269 PRO A N 1
ATOM 2189 C CA . PRO A 1 269 ? -7.141 6.642 31.158 1.00 41.97 269 PRO A CA 1
ATOM 2190 C C . PRO A 1 269 ? -7.136 7.774 32.209 1.00 41.97 269 PRO A C 1
ATOM 2192 O O . PRO A 1 269 ? -6.610 8.854 31.962 1.00 41.97 269 PRO A O 1
ATOM 2195 N N . LEU A 1 270 ? -7.634 7.514 33.426 1.00 39.03 270 LEU A N 1
ATOM 2196 C CA . LEU A 1 270 ? -7.331 8.378 34.588 1.00 39.03 270 LEU A CA 1
ATOM 2197 C C . LEU A 1 270 ? -5.961 8.054 35.215 1.00 39.03 270 LEU A C 1
ATOM 2199 O O . LEU A 1 270 ? -5.254 8.961 35.646 1.00 39.03 270 LEU A O 1
ATOM 2203 N N . SER A 1 271 ? -5.535 6.786 35.167 1.00 43.88 271 SER A N 1
ATOM 2204 C CA . SER A 1 271 ? -4.323 6.287 35.843 1.00 43.88 271 SER A CA 1
ATOM 2205 C C . SER A 1 271 ? -3.014 6.987 35.434 1.00 43.88 271 SER A C 1
ATOM 2207 O O . SER A 1 271 ? -2.105 7.118 36.252 1.00 43.88 271 SER A O 1
ATOM 2209 N N . ALA A 1 272 ? -2.909 7.489 34.196 1.00 43.88 272 ALA A N 1
ATOM 2210 C CA . ALA A 1 272 ? -1.756 8.288 33.770 1.00 43.88 272 ALA A CA 1
ATOM 2211 C C . ALA A 1 272 ? -1.677 9.617 34.544 1.00 43.88 272 ALA A C 1
ATOM 2213 O O . ALA A 1 272 ? -0.623 9.968 35.071 1.00 43.88 272 ALA A O 1
ATOM 2214 N N . LYS A 1 273 ? -2.819 10.302 34.679 1.00 42.25 273 LYS A N 1
ATOM 2215 C CA . LYS A 1 273 ? -2.934 11.574 35.396 1.00 42.25 273 LYS A CA 1
ATOM 2216 C C . LYS A 1 273 ? -2.808 11.385 36.909 1.00 42.25 273 LYS A C 1
ATOM 2218 O O . LYS A 1 273 ? -2.172 12.201 37.559 1.00 42.25 273 LYS A O 1
ATOM 2223 N N . GLU A 1 274 ? -3.318 10.283 37.466 1.00 47.00 274 GLU A N 1
ATOM 2224 C CA . GLU A 1 274 ? -3.087 9.925 38.876 1.00 47.00 274 GLU A CA 1
ATOM 2225 C C . GLU A 1 274 ? -1.608 9.658 39.186 1.00 47.00 274 GLU A C 1
ATOM 2227 O O . GLU A 1 274 ? -1.116 10.111 40.218 1.00 47.00 274 GLU A O 1
ATOM 2232 N N . LYS A 1 275 ? -0.878 8.953 38.306 1.00 46.41 275 LYS A N 1
ATOM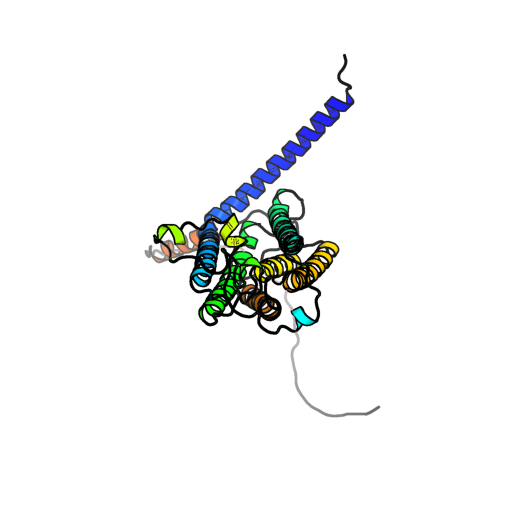 2233 C CA . LYS A 1 275 ? 0.571 8.751 38.474 1.00 46.41 275 LYS A CA 1
ATOM 2234 C C . LYS A 1 275 ? 1.341 10.067 38.415 1.00 46.41 275 LYS A C 1
ATOM 2236 O O . LYS A 1 275 ? 2.222 10.282 39.241 1.00 46.41 275 LYS A O 1
ATOM 2241 N N . GLU A 1 276 ? 0.993 10.946 37.478 1.00 47.38 276 GLU A N 1
ATOM 2242 C CA . GLU A 1 276 ? 1.598 12.276 37.367 1.00 47.38 276 GLU A CA 1
ATOM 2243 C C . GLU A 1 276 ? 1.284 13.146 38.598 1.00 47.38 276 GLU A C 1
ATOM 2245 O O . GLU A 1 276 ? 2.187 13.761 39.163 1.00 47.38 276 GLU A O 1
ATOM 2250 N N . SER A 1 277 ? 0.037 13.131 39.087 1.00 50.44 277 SER A N 1
ATOM 2251 C CA . SER A 1 277 ? -0.361 13.808 40.327 1.00 50.44 277 SER A CA 1
ATOM 2252 C C . SER A 1 277 ? 0.382 13.276 41.555 1.00 50.44 277 SER A C 1
ATOM 2254 O O . SER A 1 277 ? 0.909 14.087 42.312 1.00 50.44 277 SER A O 1
ATOM 2256 N N . LYS A 1 278 ? 0.497 11.950 41.737 1.00 52.00 278 LYS A N 1
ATOM 2257 C CA . LYS A 1 278 ? 1.258 11.366 42.857 1.00 52.00 278 LYS A CA 1
ATOM 2258 C C . LYS A 1 278 ? 2.737 11.733 42.808 1.00 52.00 278 LYS A C 1
ATOM 2260 O O . LYS A 1 278 ? 3.264 12.212 43.805 1.00 52.00 278 LYS A O 1
ATOM 2265 N N . ALA A 1 279 ? 3.380 11.605 41.646 1.00 53.12 279 ALA A N 1
ATOM 2266 C CA . ALA A 1 279 ? 4.778 12.000 41.484 1.00 53.12 279 ALA A CA 1
ATOM 2267 C C . ALA A 1 279 ? 4.995 13.493 41.806 1.00 53.12 279 ALA A C 1
ATOM 2269 O O . ALA A 1 279 ? 6.023 13.868 42.370 1.00 53.12 279 ALA A O 1
ATOM 2270 N N . LYS A 1 280 ? 4.018 14.355 41.494 1.00 55.97 280 LYS A N 1
ATOM 2271 C CA . LYS A 1 280 ? 4.070 15.791 41.802 1.00 55.97 280 LYS A CA 1
ATOM 2272 C C . LYS A 1 280 ? 3.829 16.093 43.287 1.00 55.97 280 LYS A C 1
ATOM 2274 O O . LYS A 1 280 ? 4.472 16.988 43.829 1.00 55.97 280 LYS A O 1
ATOM 2279 N N . GLU A 1 281 ? 2.960 15.333 43.951 1.00 56.59 281 GLU A N 1
ATOM 2280 C CA . GLU A 1 281 ? 2.707 15.420 45.396 1.00 56.59 281 GLU A CA 1
ATOM 2281 C C . GLU A 1 281 ? 3.914 14.941 46.223 1.00 56.59 281 GLU A C 1
ATOM 2283 O O . GLU A 1 281 ? 4.314 15.607 47.177 1.00 56.59 281 GLU A O 1
ATOM 2288 N N . GLU A 1 282 ? 4.542 13.830 45.828 1.00 53.72 282 GLU A N 1
ATOM 2289 C CA . GLU A 1 282 ? 5.755 13.300 46.464 1.00 53.72 282 GLU A CA 1
ATOM 2290 C C . GLU A 1 282 ? 6.933 14.278 46.328 1.00 53.72 282 GLU A C 1
ATOM 2292 O O . GLU A 1 282 ? 7.591 14.582 47.322 1.00 53.72 282 GLU A O 1
ATOM 2297 N N . ASN A 1 283 ? 7.140 14.877 45.148 1.00 52.50 283 ASN A N 1
ATOM 2298 C CA . ASN A 1 283 ? 8.151 15.928 44.973 1.00 52.50 283 ASN A CA 1
ATOM 2299 C C . ASN A 1 283 ? 7.861 17.181 45.823 1.00 52.50 283 ASN A C 1
ATOM 2301 O O . ASN A 1 283 ? 8.784 17.746 46.405 1.00 52.50 283 ASN A O 1
ATOM 2305 N N . HIS A 1 284 ? 6.596 17.597 45.970 1.00 52.56 284 HIS A N 1
ATOM 2306 C CA . HIS A 1 284 ? 6.240 18.703 46.872 1.00 52.56 284 HIS A CA 1
ATOM 2307 C C . HIS A 1 284 ? 6.517 18.381 48.350 1.00 52.56 284 HIS A C 1
ATOM 2309 O O . HIS A 1 284 ? 6.961 19.259 49.091 1.00 52.56 284 HIS A O 1
ATOM 2315 N N . LYS A 1 285 ? 6.296 17.132 48.781 1.00 53.94 285 LYS A N 1
ATOM 2316 C CA . LYS A 1 285 ? 6.600 16.675 50.148 1.00 53.94 285 LYS A CA 1
ATOM 2317 C C . LYS A 1 285 ? 8.104 16.595 50.426 1.00 53.94 285 LYS A C 1
ATOM 2319 O O . LYS A 1 285 ? 8.513 16.898 51.539 1.00 53.94 285 LYS A O 1
ATOM 2324 N N . LEU A 1 286 ? 8.917 16.247 49.427 1.00 53.69 286 LEU A N 1
ATOM 2325 C CA . LEU A 1 286 ? 10.381 16.228 49.543 1.00 53.69 286 LEU A CA 1
ATOM 2326 C C . LEU A 1 286 ? 11.012 17.632 49.527 1.00 53.69 286 LEU A C 1
ATOM 2328 O O . LEU A 1 286 ? 12.068 17.825 50.123 1.00 53.69 286 LEU A O 1
ATOM 2332 N N . LEU A 1 287 ? 10.378 18.611 48.872 1.00 53.06 287 LEU A N 1
ATOM 2333 C CA . LEU A 1 287 ? 10.870 19.995 48.815 1.00 53.06 287 LEU A CA 1
ATOM 2334 C C . LEU A 1 287 ? 10.498 20.833 50.047 1.00 53.06 287 LEU A C 1
ATOM 2336 O O . LEU A 1 287 ? 11.259 21.722 50.422 1.00 53.06 287 LEU A O 1
ATOM 2340 N N . ASN A 1 288 ? 9.359 20.568 50.695 1.00 43.50 288 ASN A N 1
ATOM 2341 C CA . ASN A 1 288 ? 8.915 21.321 51.875 1.00 43.50 288 ASN A CA 1
ATOM 2342 C C . ASN A 1 288 ? 9.454 20.724 53.190 1.00 43.50 288 ASN A C 1
ATOM 2344 O O . ASN A 1 288 ? 8.691 20.347 54.081 1.00 43.50 288 ASN A O 1
ATOM 2348 N N . GLY A 1 289 ? 10.779 20.604 53.292 1.00 48.78 289 GLY A N 1
ATOM 2349 C CA . GLY A 1 289 ? 11.452 20.068 54.473 1.00 48.78 289 GLY A CA 1
ATOM 2350 C C . GLY A 1 289 ? 11.441 21.047 55.647 1.00 48.78 289 GLY A C 1
ATOM 2351 O O . GLY A 1 289 ? 12.318 21.902 55.737 1.00 48.78 289 GLY A O 1
ATOM 2352 N N . ASN A 1 290 ? 10.487 20.898 56.570 1.00 32.09 290 ASN A N 1
ATOM 2353 C CA . ASN A 1 290 ? 10.525 21.558 57.875 1.00 32.09 290 ASN A CA 1
ATOM 2354 C C . ASN A 1 290 ? 9.969 20.620 58.962 1.00 32.09 290 ASN A C 1
ATOM 2356 O O . ASN A 1 290 ? 8.876 20.076 58.814 1.00 32.09 290 ASN A O 1
ATOM 2360 N N . SER A 1 291 ? 10.735 20.393 60.030 1.00 40.75 291 SER A N 1
ATOM 2361 C CA . SER A 1 291 ? 10.502 19.323 61.011 1.00 40.75 291 SER A CA 1
ATOM 2362 C C . SER A 1 291 ? 9.912 19.819 62.332 1.00 40.75 291 SER A C 1
ATOM 2364 O O . SER A 1 291 ? 10.490 20.716 62.946 1.00 40.75 291 SER A O 1
ATOM 2366 N N . VAL A 1 292 ? 8.871 19.147 62.835 1.00 32.81 292 VAL A N 1
ATOM 2367 C CA . VAL A 1 292 ? 8.542 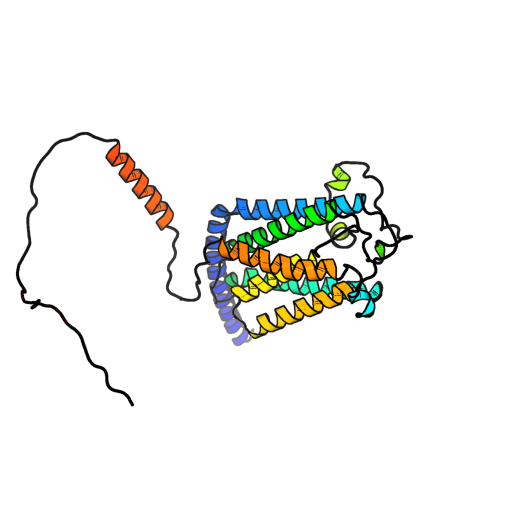19.074 64.273 1.00 32.81 292 VAL A CA 1
ATOM 2368 C C . VAL A 1 292 ? 8.005 17.666 64.579 1.00 32.81 292 VAL A C 1
ATOM 2370 O O . VAL A 1 292 ? 7.233 17.120 63.792 1.00 32.81 292 VAL A O 1
ATOM 2373 N N . ASP A 1 293 ? 8.433 17.079 65.697 1.00 36.06 293 ASP A N 1
ATOM 2374 C CA . ASP A 1 293 ? 7.948 15.795 66.229 1.00 36.06 293 ASP A CA 1
ATOM 2375 C C . ASP A 1 293 ? 6.518 15.870 66.798 1.00 36.06 293 ASP A C 1
ATOM 2377 O O . ASP A 1 293 ? 6.072 16.944 67.196 1.00 36.06 293 ASP A O 1
ATOM 2381 N N . ALA A 1 294 ? 5.845 14.711 66.920 1.00 28.73 294 ALA A N 1
ATOM 2382 C CA . ALA A 1 294 ? 5.265 14.211 68.188 1.00 28.73 294 ALA A CA 1
ATOM 2383 C C . ALA A 1 294 ? 4.216 13.083 67.998 1.00 28.73 294 ALA A C 1
ATOM 2385 O O . ALA A 1 294 ? 3.107 13.304 67.524 1.00 28.73 294 ALA A O 1
ATOM 2386 N N . THR A 1 295 ? 4.588 11.881 68.449 1.00 29.77 295 THR A N 1
ATOM 2387 C CA . THR A 1 295 ? 3.794 10.893 69.223 1.00 29.77 295 THR A CA 1
ATOM 2388 C C . THR A 1 295 ? 2.274 10.684 69.036 1.00 29.77 295 THR A C 1
ATOM 2390 O O . THR A 1 295 ? 1.462 11.565 69.283 1.00 29.77 295 THR A O 1
ATOM 2393 N N . ASP A 1 296 ? 1.947 9.389 68.918 1.00 28.52 296 ASP A N 1
ATOM 2394 C CA . ASP A 1 296 ? 0.760 8.673 69.436 1.00 28.52 296 ASP A CA 1
ATOM 2395 C C . ASP A 1 296 ? -0.626 8.908 68.797 1.00 28.52 296 ASP A C 1
ATOM 2397 O O . ASP A 1 296 ? -1.347 9.850 69.106 1.00 28.52 296 ASP A O 1
ATOM 2401 N N . TRP A 1 297 ? -1.063 7.903 68.027 1.00 28.78 297 TRP A N 1
ATOM 2402 C CA . TRP A 1 297 ? -2.425 7.368 68.131 1.00 28.78 297 TRP A CA 1
ATOM 2403 C C . TRP A 1 297 ? -2.373 5.836 68.109 1.00 28.78 297 TRP A C 1
ATOM 2405 O O . TRP A 1 297 ? -1.888 5.222 67.157 1.00 28.78 297 TRP A O 1
ATOM 2415 N N . ARG A 1 298 ? -2.848 5.216 69.193 1.00 29.33 298 ARG A N 1
ATOM 2416 C CA . ARG A 1 298 ? -2.719 3.777 69.479 1.00 29.33 298 ARG A CA 1
ATOM 2417 C C . ARG A 1 298 ? -3.987 2.976 69.146 1.00 29.33 298 ARG A C 1
ATOM 2419 O O . ARG A 1 298 ? -5.062 3.528 68.949 1.00 29.33 298 ARG A O 1
ATOM 2426 N N . GLN A 1 299 ? -3.852 1.650 69.283 1.00 27.06 299 GLN A N 1
ATOM 2427 C CA . GLN A 1 299 ? -4.883 0.597 69.174 1.00 27.06 299 GLN A CA 1
ATOM 2428 C C . GLN A 1 299 ? -5.237 0.165 67.728 1.00 27.06 299 GLN A C 1
ATOM 2430 O O . GLN A 1 299 ? -5.254 0.978 66.818 1.00 27.06 299 GLN A O 1
ATOM 2435 N N . ARG A 1 300 ? -5.517 -1.118 67.440 1.00 25.20 300 ARG A N 1
ATOM 2436 C CA . ARG A 1 300 ? -5.649 -2.295 68.329 1.00 25.20 300 ARG A CA 1
ATOM 2437 C C . ARG A 1 300 ? -5.107 -3.567 67.660 1.00 25.20 300 ARG A C 1
ATOM 2439 O O . ARG A 1 300 ? -5.635 -3.990 66.638 1.00 25.20 300 ARG A O 1
ATOM 2446 N N . THR A 1 301 ? -4.139 -4.230 68.289 1.00 26.45 301 THR A N 1
ATOM 2447 C CA . THR A 1 301 ? -3.733 -5.604 67.934 1.00 26.45 301 THR A CA 1
ATOM 2448 C C . THR A 1 301 ? -4.405 -6.587 68.891 1.00 26.45 301 THR A C 1
ATOM 2450 O O . THR A 1 301 ? -4.412 -6.351 70.099 1.00 26.45 301 THR A O 1
ATOM 2453 N N . GLN A 1 302 ? -4.938 -7.700 68.384 1.00 28.61 302 GLN A N 1
ATOM 2454 C CA . GLN A 1 302 ? -5.364 -8.845 69.197 1.00 28.61 302 GLN A CA 1
ATOM 2455 C C . GLN A 1 302 ? -4.787 -10.138 68.597 1.00 28.61 302 GLN A C 1
ATOM 2457 O O . GLN A 1 302 ? -4.405 -10.156 67.428 1.00 28.61 302 GLN A O 1
ATOM 2462 N N . ILE A 1 303 ? -4.590 -11.166 69.427 1.00 28.58 303 ILE A N 1
ATOM 2463 C CA . ILE A 1 303 ? -3.470 -12.107 69.268 1.00 28.58 303 ILE A CA 1
ATOM 2464 C C . ILE A 1 303 ? -3.939 -13.571 69.201 1.00 28.58 303 ILE A C 1
ATOM 2466 O O . ILE A 1 303 ? -4.815 -13.972 69.962 1.00 28.58 303 ILE A O 1
ATOM 2470 N N . ASN A 1 304 ? -3.180 -14.355 68.426 1.00 28.45 304 ASN A N 1
ATOM 2471 C CA . ASN A 1 304 ? -2.847 -15.779 68.609 1.00 28.45 304 ASN A CA 1
ATOM 2472 C C . ASN A 1 304 ? -3.583 -16.817 67.733 1.00 28.45 304 ASN A C 1
ATOM 2474 O O . ASN A 1 304 ? -4.763 -16.690 67.432 1.00 28.45 304 ASN A O 1
ATOM 2478 N N . GLY A 1 305 ? -2.824 -17.848 67.333 1.00 27.48 305 GLY A N 1
ATOM 2479 C CA . GLY A 1 305 ? -3.204 -18.885 66.361 1.00 27.48 305 GLY A CA 1
ATOM 2480 C C . GLY A 1 305 ? -2.027 -19.737 65.836 1.00 27.48 305 GLY A C 1
ATOM 2481 O O . GLY A 1 305 ? -2.000 -20.079 64.660 1.00 27.48 305 GLY A O 1
ATOM 2482 N N . LYS A 1 306 ? -1.021 -20.026 66.677 1.00 27.47 306 LYS A N 1
ATOM 2483 C CA . LYS A 1 306 ? 0.064 -21.021 66.442 1.00 27.47 306 LYS A CA 1
ATOM 2484 C C . LYS A 1 306 ? -0.504 -22.467 66.445 1.00 27.47 306 LYS A C 1
ATOM 2486 O O . LYS A 1 306 ? -1.627 -22.633 66.905 1.00 27.47 306 LYS A O 1
ATOM 2491 N N . HIS A 1 307 ? 0.155 -23.572 66.054 1.00 27.05 307 HIS A N 1
ATOM 2492 C CA . HIS A 1 307 ? 1.523 -23.966 65.608 1.00 27.05 307 HIS A CA 1
ATOM 2493 C C . HIS A 1 307 ? 1.371 -25.297 64.784 1.00 27.05 307 HIS A C 1
ATOM 2495 O O . HIS A 1 307 ? 0.237 -25.742 64.642 1.00 27.05 307 HIS A O 1
ATOM 2501 N N . VAL A 1 308 ? 2.356 -26.030 64.228 1.00 29.50 308 VAL A N 1
ATOM 2502 C CA . VAL A 1 308 ? 3.844 -26.037 64.202 1.00 29.50 308 VAL A CA 1
ATOM 2503 C C . VAL A 1 308 ? 4.302 -26.662 62.857 1.00 29.50 308 VAL A C 1
ATOM 2505 O O . VAL A 1 308 ? 3.554 -27.465 62.307 1.00 29.50 308 VAL A O 1
ATOM 2508 N N . ASP A 1 309 ? 5.528 -26.395 62.387 1.00 30.41 309 ASP A N 1
ATOM 2509 C CA . ASP A 1 309 ? 6.224 -27.221 61.373 1.00 30.41 309 ASP A CA 1
ATOM 2510 C C . ASP A 1 309 ? 7.345 -28.048 62.041 1.00 30.41 309 ASP A C 1
ATOM 2512 O O . ASP A 1 309 ? 8.105 -27.479 62.834 1.00 30.41 309 ASP A O 1
ATOM 2516 N N . PRO A 1 310 ? 7.513 -29.347 61.727 1.00 31.77 310 PRO A N 1
ATOM 2517 C CA . PRO A 1 310 ? 8.728 -30.105 62.024 1.00 31.77 310 PRO A CA 1
ATOM 2518 C C . PRO A 1 310 ? 9.722 -30.085 60.841 1.00 31.77 310 PRO A C 1
ATOM 2520 O O . PRO A 1 310 ? 9.342 -30.172 59.677 1.00 31.77 310 PRO A O 1
ATOM 2523 N N . HIS A 1 311 ? 11.015 -29.992 61.156 1.00 27.36 311 HIS A N 1
ATOM 2524 C CA . HIS A 1 311 ? 12.150 -29.915 60.217 1.00 27.36 311 HIS A CA 1
ATOM 2525 C C . HIS A 1 311 ? 13.017 -31.204 60.325 1.00 27.36 311 HIS A C 1
ATOM 2527 O O . HIS A 1 311 ? 12.614 -32.097 61.065 1.00 27.36 311 HIS A O 1
ATOM 2533 N N . VAL A 1 312 ? 14.225 -31.255 59.710 1.00 29.44 312 VAL A N 1
ATOM 2534 C CA . VAL A 1 312 ? 15.321 -32.267 59.940 1.00 29.44 312 VAL A CA 1
ATOM 2535 C C . VAL A 1 312 ? 15.111 -33.639 59.230 1.00 29.44 312 VAL A C 1
ATOM 2537 O O . VAL A 1 312 ? 14.023 -34.186 59.313 1.00 29.44 312 VAL A O 1
ATOM 2540 N N . GLN A 1 313 ? 16.073 -34.302 58.545 1.00 25.84 313 GLN A N 1
ATOM 2541 C CA . GLN A 1 313 ? 17.366 -33.929 57.907 1.00 25.84 313 GLN A CA 1
ATOM 2542 C C . GLN A 1 313 ? 17.888 -35.058 56.959 1.00 25.84 313 GLN A C 1
ATOM 2544 O O . GLN A 1 313 ? 17.423 -36.186 57.044 1.00 25.84 313 GLN A O 1
ATOM 2549 N N . SER A 1 314 ? 18.912 -34.735 56.150 1.00 25.70 314 SER A N 1
ATOM 2550 C 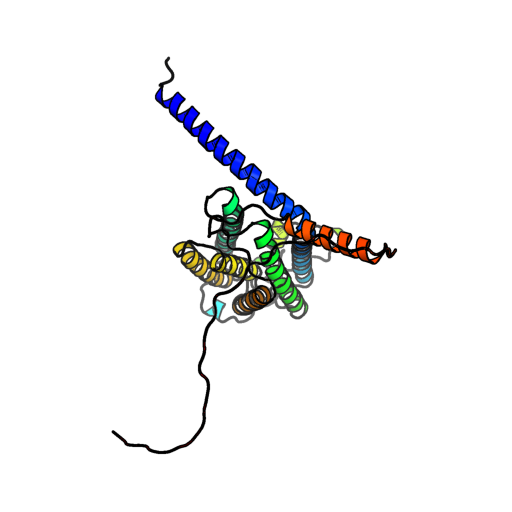CA . SER A 1 314 ? 20.076 -35.563 55.722 1.00 25.70 314 SER A CA 1
ATOM 2551 C C . SER A 1 314 ? 19.979 -36.927 54.977 1.00 25.70 314 SER A C 1
ATOM 2553 O O . SER A 1 314 ? 19.474 -37.916 55.481 1.00 25.70 314 SER A O 1
ATOM 2555 N N . GLU A 1 315 ? 20.725 -36.963 53.855 1.00 24.64 315 GLU A N 1
ATOM 2556 C CA . GLU A 1 315 ? 21.726 -37.979 53.421 1.00 24.64 315 GLU A CA 1
ATOM 2557 C C . GLU A 1 315 ? 21.398 -39.373 52.808 1.00 24.64 315 GLU A C 1
ATOM 2559 O O . GLU A 1 315 ? 20.710 -40.221 53.361 1.00 24.64 315 GLU A O 1
ATOM 2564 N N . SER A 1 316 ? 22.169 -39.657 51.738 1.00 27.22 316 SER A N 1
ATOM 2565 C CA . SER A 1 316 ? 22.802 -40.948 51.361 1.00 27.22 316 SER A CA 1
ATOM 2566 C C . SER A 1 316 ? 22.062 -42.022 50.513 1.00 27.22 316 SER A C 1
ATOM 2568 O O . SER A 1 316 ? 21.381 -42.902 51.011 1.00 27.22 316 SER A O 1
ATOM 2570 N N . THR A 1 317 ? 22.374 -42.005 49.204 1.00 28.44 317 THR A N 1
ATOM 2571 C CA . THR A 1 317 ? 22.840 -43.128 48.331 1.00 28.44 317 THR A CA 1
ATOM 2572 C C . THR A 1 317 ? 22.154 -44.515 48.197 1.00 28.44 317 THR A C 1
ATOM 2574 O O . THR A 1 317 ? 21.892 -45.208 49.169 1.00 28.44 317 THR A O 1
ATOM 2577 N N . ILE A 1 318 ? 22.216 -45.004 46.936 1.00 31.44 318 ILE A N 1
ATOM 2578 C CA . ILE A 1 318 ? 22.422 -46.404 46.456 1.00 31.44 318 ILE A CA 1
ATOM 2579 C C . ILE A 1 318 ? 21.193 -47.298 46.117 1.00 31.44 318 ILE A C 1
ATOM 2581 O O . ILE A 1 318 ? 20.205 -47.349 46.836 1.00 31.44 318 ILE A O 1
ATOM 2585 N N . ASN A 1 319 ? 21.350 -48.055 45.009 1.00 30.97 319 ASN A N 1
ATOM 2586 C CA . ASN A 1 319 ? 20.478 -49.075 44.376 1.00 30.97 319 ASN A CA 1
ATOM 2587 C C . ASN A 1 319 ? 19.121 -48.598 43.791 1.00 30.97 319 ASN A C 1
ATOM 2589 O O . ASN A 1 319 ? 18.377 -47.873 44.433 1.00 30.97 319 ASN A O 1
ATOM 2593 N N . GLY A 1 320 ? 18.681 -48.994 42.584 1.00 30.31 320 GLY A N 1
ATOM 2594 C CA . GLY A 1 320 ? 19.356 -49.723 41.494 1.00 30.31 320 GLY A CA 1
ATOM 2595 C C . GLY A 1 320 ? 18.914 -51.181 41.291 1.00 30.31 320 GLY A C 1
ATOM 2596 O O . GLY A 1 320 ? 19.618 -52.087 41.722 1.00 30.31 320 GLY A O 1
ATOM 2597 N N . VAL A 1 321 ? 17.795 -51.410 40.585 1.00 31.70 321 VAL A N 1
ATOM 2598 C CA . VAL A 1 321 ? 17.364 -52.724 40.049 1.00 31.70 321 VAL A CA 1
ATOM 2599 C C . VAL A 1 321 ? 16.651 -52.521 38.703 1.00 31.70 321 VAL A C 1
ATOM 2601 O O . VAL A 1 321 ? 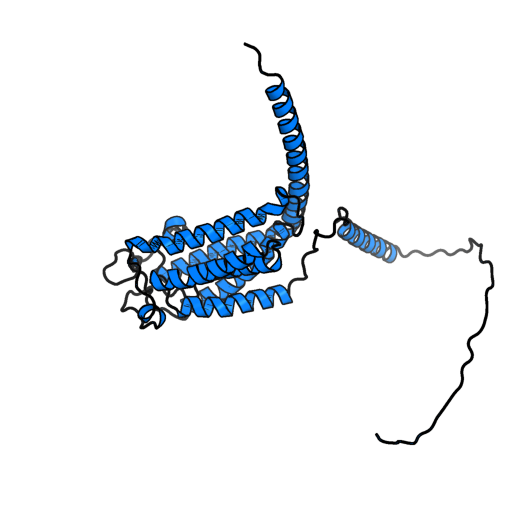15.876 -51.578 38.557 1.00 31.70 321 VAL A O 1
ATOM 2604 N N . SER A 1 322 ? 16.897 -53.401 37.728 1.00 32.00 322 SER A N 1
ATOM 2605 C CA . SER A 1 322 ? 16.276 -53.369 36.393 1.00 32.00 322 SER A CA 1
ATOM 2606 C C . SER A 1 322 ? 14.913 -54.064 36.330 1.00 32.00 322 SER A C 1
ATOM 2608 O O . SER A 1 322 ? 14.727 -55.108 36.961 1.00 32.00 322 SER A O 1
ATOM 2610 N N . ARG A 1 323 ? 14.051 -53.613 35.411 1.00 35.53 323 ARG A N 1
ATOM 2611 C CA . ARG A 1 323 ? 13.376 -54.501 34.448 1.00 35.53 323 ARG A CA 1
ATOM 2612 C C . ARG A 1 323 ? 12.946 -53.753 33.192 1.00 35.53 323 ARG A C 1
ATOM 2614 O O . ARG A 1 323 ? 12.706 -52.535 33.311 1.00 35.53 323 ARG A O 1
#

Radius of gyration: 30.91 Å; Cα contacts (8 Å, |Δi|>4): 292; chains: 1; bounding box: 79×78×98 Å